Protein AF-A0A7V7L8B4-F1 (afdb_monomer_lite)

Radius of gyration: 26.37 Å; chains: 1; bounding box: 68×38×71 Å

Foldseek 3Di:
DVLVVLLVVQCVPQNCPGPLNVLLVVLVVCLCVPDPLQLVVVLVVVCCVPPNDQFDDKDWDFDQDPNDTDIDIWTWGALVSVVVDPRCSDPCPVVSVPDPRIDTPVVSVVSNVVSVVSSVLSSLLVVVVVLVVVLVVVVVVCVVVVPPDFDKDFAAPDPVCVVPPVRTPDIDTDDDPVNSVVVVVVCVVSVSDDDDDD

pLDDT: mean 86.06, std 9.41, range [38.56, 97.56]

Structure (mmCIF, N/CA/C/O backbone):
data_AF-A0A7V7L8B4-F1
#
_entry.id   AF-A0A7V7L8B4-F1
#
loop_
_atom_site.group_PDB
_atom_site.id
_atom_site.type_symbol
_atom_site.label_atom_id
_atom_site.label_alt_id
_atom_site.label_comp_id
_atom_site.label_asym_id
_atom_site.label_entity_id
_atom_site.label_seq_id
_atom_site.pdbx_PDB_ins_code
_atom_site.Cartn_x
_atom_site.Cartn_y
_atom_site.Cartn_z
_atom_site.occupancy
_atom_site.B_iso_or_equiv
_atom_site.auth_seq_id
_atom_site.auth_comp_id
_atom_site.auth_asym_id
_atom_site.auth_atom_id
_atom_site.pdbx_PDB_model_num
ATOM 1 N N . MET A 1 1 ? 7.465 -3.870 5.392 1.00 75.44 1 MET A N 1
ATOM 2 C CA . MET A 1 1 ? 8.025 -4.715 4.314 1.00 75.44 1 MET A CA 1
ATOM 3 C C . MET A 1 1 ? 7.574 -4.262 2.928 1.00 75.44 1 MET A C 1
ATOM 5 O O . MET A 1 1 ? 8.368 -3.579 2.306 1.00 75.44 1 MET A O 1
ATOM 9 N N . PHE A 1 2 ? 6.357 -4.539 2.428 1.00 88.44 2 PHE A N 1
ATOM 10 C CA . PHE A 1 2 ? 5.973 -4.140 1.051 1.00 88.44 2 PHE A CA 1
ATOM 11 C C . PHE A 1 2 ? 6.138 -2.634 0.775 1.00 88.44 2 PHE A C 1
ATOM 13 O O . PHE A 1 2 ? 6.899 -2.261 -0.109 1.00 88.44 2 PHE A O 1
ATOM 20 N N . ILE A 1 3 ? 5.494 -1.776 1.574 1.00 91.94 3 ILE A N 1
ATOM 21 C CA . ILE A 1 3 ? 5.506 -0.318 1.370 1.00 91.94 3 ILE A CA 1
ATOM 22 C C . ILE A 1 3 ? 6.926 0.257 1.380 1.00 91.94 3 ILE A C 1
ATOM 24 O O . ILE A 1 3 ? 7.296 1.015 0.489 1.00 91.94 3 ILE A O 1
ATOM 28 N N . GLU A 1 4 ? 7.744 -0.147 2.352 1.00 91.62 4 GLU A N 1
ATOM 29 C CA . GLU A 1 4 ? 9.134 0.305 2.487 1.00 91.62 4 GLU A CA 1
ATOM 30 C C . GLU A 1 4 ? 9.995 -0.160 1.305 1.00 91.62 4 GLU A C 1
ATOM 32 O O . GLU A 1 4 ? 10.747 0.630 0.738 1.00 91.62 4 GLU A O 1
ATOM 37 N N . HIS A 1 5 ? 9.876 -1.427 0.890 1.00 93.38 5 HIS A N 1
ATOM 38 C CA . HIS A 1 5 ? 10.631 -1.950 -0.249 1.00 93.38 5 HIS A CA 1
ATOM 39 C C . HIS A 1 5 ? 10.215 -1.294 -1.566 1.00 93.38 5 HIS A C 1
ATOM 41 O O . HIS A 1 5 ? 11.083 -0.957 -2.375 1.00 93.38 5 HIS A O 1
ATOM 47 N N . THR A 1 6 ? 8.916 -1.076 -1.773 1.00 94.25 6 THR A N 1
ATOM 48 C CA . THR A 1 6 ? 8.393 -0.374 -2.947 1.00 94.25 6 THR A CA 1
ATOM 49 C C . THR A 1 6 ? 8.868 1.075 -2.966 1.00 94.25 6 THR A C 1
ATOM 51 O O . THR A 1 6 ? 9.411 1.514 -3.979 1.00 94.25 6 THR A O 1
ATOM 54 N N . GLU A 1 7 ? 8.805 1.785 -1.834 1.00 95.75 7 GLU A N 1
ATOM 55 C CA . GLU A 1 7 ? 9.331 3.148 -1.708 1.00 95.75 7 GLU A CA 1
ATOM 56 C C . GLU A 1 7 ? 10.824 3.208 -2.060 1.00 95.75 7 GLU A C 1
ATOM 58 O O . GLU A 1 7 ? 11.245 4.035 -2.870 1.00 95.75 7 GLU A O 1
ATOM 63 N N . LEU A 1 8 ? 11.633 2.304 -1.494 1.00 95.38 8 LEU A N 1
ATOM 64 C CA . LEU A 1 8 ? 13.066 2.224 -1.778 1.00 95.38 8 LEU A CA 1
ATOM 65 C C . LEU A 1 8 ? 13.338 1.933 -3.256 1.00 95.38 8 LEU A C 1
ATOM 67 O O . LEU A 1 8 ? 14.249 2.526 -3.837 1.00 95.38 8 LEU A O 1
ATOM 71 N N . ARG A 1 9 ? 12.553 1.050 -3.880 1.00 93.69 9 ARG A N 1
ATOM 72 C CA . ARG A 1 9 ? 12.695 0.703 -5.298 1.00 93.69 9 ARG A CA 1
ATOM 73 C C . ARG A 1 9 ? 12.343 1.882 -6.203 1.00 93.69 9 ARG A C 1
ATOM 75 O O . ARG A 1 9 ? 13.128 2.188 -7.099 1.00 93.69 9 ARG A O 1
ATOM 82 N N . ILE A 1 10 ? 11.234 2.574 -5.940 1.00 93.62 10 ILE A N 1
ATOM 83 C CA . ILE A 1 10 ? 10.821 3.788 -6.664 1.00 93.62 10 ILE A CA 1
ATOM 84 C C . ILE A 1 10 ? 11.881 4.881 -6.485 1.00 93.62 10 ILE A C 1
ATOM 86 O O . ILE A 1 10 ? 12.384 5.432 -7.464 1.00 93.62 10 ILE A O 1
ATOM 90 N N . LYS A 1 11 ? 12.320 5.137 -5.248 1.00 95.31 11 LYS A N 1
ATOM 91 C CA . LYS A 1 11 ? 13.363 6.126 -4.946 1.00 95.31 11 LYS A CA 1
ATOM 92 C C . LYS A 1 11 ? 14.679 5.818 -5.655 1.00 95.31 11 LYS A C 1
ATOM 94 O O . LYS A 1 11 ? 15.312 6.737 -6.164 1.00 95.31 11 LYS A O 1
ATOM 99 N N . LYS A 1 12 ? 15.097 4.548 -5.686 1.00 95.12 12 LYS A N 1
ATOM 100 C CA . LYS A 1 12 ? 16.327 4.110 -6.359 1.00 95.12 12 LYS A CA 1
AT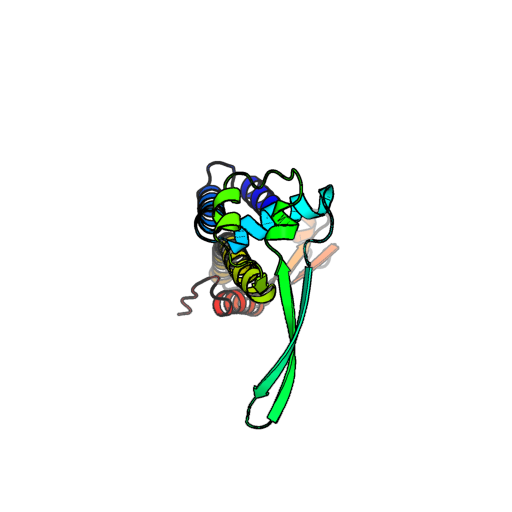OM 101 C C . LYS A 1 12 ? 16.225 4.247 -7.879 1.00 95.12 12 LYS A C 1
ATOM 103 O O . LYS A 1 12 ? 17.209 4.627 -8.501 1.00 95.12 12 LYS A O 1
ATOM 108 N N . LYS A 1 13 ? 15.067 3.926 -8.466 1.00 92.69 13 LYS A N 1
ATOM 109 C CA . LYS A 1 13 ? 14.862 3.940 -9.920 1.00 92.69 13 LYS A CA 1
ATOM 110 C C . LYS A 1 13 ? 14.670 5.353 -10.480 1.00 92.69 13 LYS A C 1
ATOM 112 O O . LYS A 1 13 ? 15.280 5.679 -11.489 1.00 92.69 13 LYS A O 1
ATOM 117 N N . TYR A 1 14 ? 13.853 6.179 -9.827 1.00 92.88 14 TYR A N 1
ATOM 118 C CA . TYR A 1 14 ? 13.435 7.487 -10.353 1.00 92.88 14 TYR A CA 1
ATOM 119 C C . TYR A 1 14 ? 14.061 8.680 -9.617 1.00 92.88 14 TYR A C 1
ATOM 121 O O . TYR A 1 14 ? 14.139 9.779 -10.157 1.00 92.88 14 TYR A O 1
ATOM 129 N N . GLY A 1 15 ? 14.520 8.487 -8.379 1.00 95.62 15 GLY A N 1
ATOM 130 C CA . GLY A 1 15 ? 15.064 9.549 -7.531 1.00 95.62 15 GLY A CA 1
ATOM 131 C C . GLY A 1 15 ? 14.021 10.209 -6.622 1.00 95.62 15 GLY A C 1
ATOM 132 O O . GLY A 1 15 ? 12.822 10.217 -6.895 1.00 95.62 15 GLY A O 1
ATOM 133 N N . LYS A 1 16 ? 14.492 10.811 -5.521 1.00 95.69 16 LYS A N 1
ATOM 134 C CA . LYS A 1 16 ? 13.654 11.387 -4.442 1.00 95.69 16 LYS A CA 1
ATOM 135 C C . LYS A 1 16 ? 12.805 12.605 -4.838 1.00 95.69 16 LYS A C 1
ATOM 137 O O . LYS A 1 16 ? 11.929 13.003 -4.081 1.00 95.69 16 LYS A O 1
ATOM 142 N N . HIS A 1 17 ? 13.107 13.233 -5.971 1.00 95.81 17 HIS A N 1
ATOM 143 C CA . HIS A 1 17 ? 12.392 14.413 -6.473 1.00 95.81 17 HIS A CA 1
ATOM 144 C C . HIS A 1 17 ? 11.533 14.110 -7.705 1.00 95.81 17 HIS A C 1
ATOM 146 O O . HIS A 1 17 ? 10.893 15.021 -8.228 1.00 95.81 17 HIS A O 1
ATOM 152 N N . SER A 1 18 ? 11.522 12.851 -8.153 1.00 95.12 18 SER A N 1
ATOM 153 C CA . SER A 1 18 ? 10.714 12.409 -9.286 1.00 95.12 18 SER A CA 1
ATOM 154 C C . SER A 1 18 ? 9.223 12.526 -9.000 1.00 95.12 18 SER A C 1
ATOM 156 O O . SER A 1 18 ? 8.788 12.495 -7.846 1.00 95.12 18 SER A O 1
ATOM 158 N N . GLN A 1 19 ? 8.444 12.634 -10.072 1.00 93.25 19 GLN A N 1
ATOM 159 C CA . GLN A 1 19 ? 6.991 12.643 -9.989 1.00 93.25 19 GLN A CA 1
ATOM 160 C C . GLN A 1 19 ? 6.468 11.319 -9.408 1.00 93.25 19 GLN A C 1
ATOM 162 O O . GLN A 1 19 ? 5.660 11.340 -8.490 1.00 93.25 19 GLN A O 1
ATOM 167 N N . GLN A 1 20 ? 7.045 10.194 -9.827 1.00 93.81 20 GLN A N 1
ATOM 168 C CA . GLN A 1 20 ? 6.771 8.843 -9.328 1.00 93.81 20 GLN A CA 1
ATOM 169 C C . GLN A 1 20 ? 6.923 8.746 -7.803 1.00 93.81 20 GLN A C 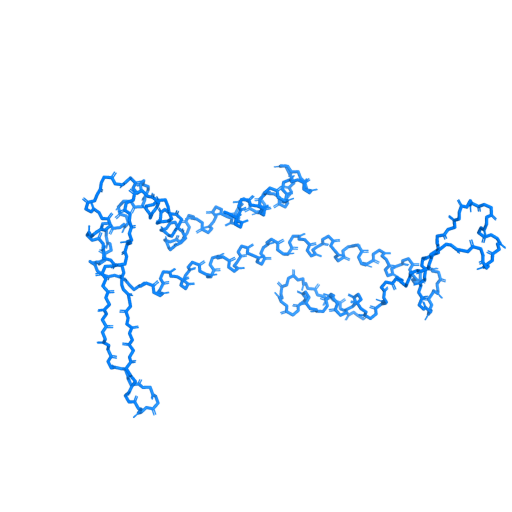1
ATOM 171 O O . GLN A 1 20 ? 6.040 8.264 -7.095 1.00 93.81 20 GLN A O 1
ATOM 176 N N . PHE A 1 21 ? 8.034 9.261 -7.263 1.00 95.50 21 PHE A N 1
ATOM 177 C CA . PHE A 1 21 ? 8.252 9.245 -5.818 1.00 95.50 21 PHE A CA 1
ATOM 178 C C . PHE A 1 21 ? 7.246 10.133 -5.074 1.00 95.50 21 PHE A C 1
ATOM 180 O O . PHE A 1 21 ? 6.767 9.747 -4.010 1.00 95.50 21 PHE A O 1
ATOM 187 N N . LYS A 1 22 ? 6.893 11.302 -5.625 1.00 95.94 22 LYS A N 1
ATOM 188 C CA . LYS A 1 22 ? 5.873 12.187 -5.037 1.00 95.94 22 LYS A CA 1
ATOM 189 C C . LYS A 1 22 ? 4.481 11.552 -5.053 1.00 95.94 22 LYS A C 1
ATOM 191 O O . LYS A 1 22 ? 3.792 11.620 -4.039 1.00 95.94 22 LYS A O 1
ATOM 196 N N . GLU A 1 23 ? 4.093 10.922 -6.160 1.00 94.62 23 GLU A N 1
ATOM 197 C CA . GLU A 1 23 ? 2.830 10.184 -6.302 1.00 94.62 23 GLU A CA 1
ATOM 198 C C . GLU A 1 23 ? 2.758 9.055 -5.275 1.00 94.62 23 GLU A C 1
ATOM 200 O O . GLU A 1 23 ? 1.847 9.030 -4.457 1.00 94.62 23 GLU A O 1
ATOM 205 N N . TRP A 1 24 ? 3.799 8.222 -5.186 1.00 96.00 24 TRP A N 1
ATOM 206 C CA . TRP A 1 24 ? 3.873 7.158 -4.183 1.00 96.00 24 TRP A CA 1
ATOM 207 C C . TRP A 1 24 ? 3.723 7.667 -2.739 1.00 96.00 24 TRP A C 1
ATOM 209 O O . TRP A 1 24 ? 3.016 7.070 -1.923 1.00 96.00 24 TRP A O 1
ATOM 219 N N . LYS A 1 25 ? 4.383 8.781 -2.390 1.00 96.75 25 LYS A N 1
ATOM 220 C CA . LYS A 1 25 ? 4.219 9.398 -1.063 1.00 96.75 25 LYS A CA 1
ATOM 221 C C . LYS A 1 25 ? 2.800 9.909 -0.846 1.00 96.75 25 LYS A C 1
ATOM 223 O O . LYS A 1 25 ? 2.275 9.728 0.244 1.00 96.75 25 LYS A O 1
ATOM 228 N N . THR A 1 26 ? 2.201 10.514 -1.864 1.00 96.62 26 THR A N 1
ATOM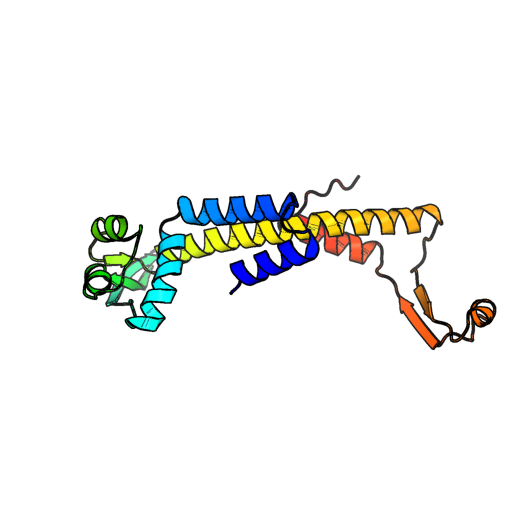 229 C CA . THR A 1 26 ? 0.831 11.029 -1.798 1.00 96.62 26 THR A CA 1
ATOM 230 C C . THR A 1 26 ? -0.157 9.894 -1.561 1.00 96.62 26 THR A C 1
ATOM 232 O O . THR A 1 26 ? -0.941 9.974 -0.621 1.00 96.62 26 THR A O 1
ATOM 235 N N . ASP A 1 27 ? -0.052 8.806 -2.322 1.00 95.88 27 ASP A N 1
ATOM 236 C CA . ASP A 1 27 ? -0.938 7.648 -2.198 1.00 95.88 27 ASP A CA 1
ATOM 237 C C . ASP A 1 27 ? -0.784 6.977 -0.830 1.00 95.88 27 ASP A C 1
ATOM 239 O O . ASP A 1 27 ? -1.761 6.772 -0.117 1.00 95.88 27 ASP A O 1
ATOM 243 N N . THR A 1 28 ? 0.454 6.707 -0.399 1.00 96.44 28 THR A N 1
ATOM 244 C CA . THR A 1 28 ? 0.703 6.083 0.915 1.00 96.44 28 THR A CA 1
ATOM 245 C C . THR A 1 28 ? 0.253 6.953 2.087 1.00 96.44 28 THR A C 1
ATOM 247 O O . THR A 1 28 ? -0.230 6.422 3.087 1.00 96.44 28 THR A O 1
ATOM 250 N N . THR A 1 29 ? 0.390 8.278 1.983 1.00 96.12 29 THR A N 1
ATOM 251 C CA . THR A 1 29 ? -0.137 9.215 2.981 1.00 96.12 29 THR A CA 1
ATOM 252 C C . THR A 1 29 ? -1.661 9.253 2.954 1.00 96.12 29 THR A C 1
ATOM 254 O O . THR A 1 29 ? -2.267 9.185 4.016 1.00 96.12 29 THR A O 1
ATOM 257 N N . SER A 1 30 ? -2.280 9.289 1.772 1.00 96.56 30 SER A N 1
ATOM 258 C CA . SER A 1 30 ? -3.737 9.274 1.618 1.00 96.56 30 SER A CA 1
ATOM 259 C C . SER A 1 30 ? -4.357 8.024 2.243 1.00 96.56 30 SER A C 1
ATOM 261 O O . SER A 1 30 ? -5.281 8.137 3.047 1.00 96.56 30 SER A O 1
ATOM 263 N N . GLU A 1 31 ? -3.809 6.840 1.953 1.00 96.00 31 GLU A N 1
ATOM 264 C CA . GLU A 1 31 ? -4.291 5.586 2.539 1.00 96.00 31 GLU A CA 1
ATOM 265 C C . GLU A 1 31 ? -4.148 5.581 4.068 1.00 96.00 31 GLU A C 1
ATOM 267 O O . GLU A 1 31 ? -5.047 5.154 4.793 1.00 96.00 31 GLU A O 1
ATOM 272 N N . TYR A 1 32 ? -3.034 6.116 4.578 1.00 94.56 32 TYR A N 1
ATOM 273 C CA . TYR A 1 32 ? -2.819 6.225 6.016 1.00 94.56 32 TYR A CA 1
ATOM 274 C C . TYR A 1 32 ? -3.766 7.230 6.676 1.00 94.56 32 TYR A C 1
ATOM 276 O O . TYR A 1 32 ? -4.294 6.941 7.743 1.00 94.56 32 TYR A O 1
ATOM 284 N N . ASP A 1 33 ? -3.996 8.404 6.100 1.00 94.50 33 ASP A N 1
ATOM 285 C CA . ASP A 1 33 ? -4.788 9.455 6.746 1.00 94.50 33 ASP A CA 1
ATOM 286 C C . ASP A 1 33 ? -6.299 9.196 6.645 1.00 94.50 33 ASP A C 1
ATOM 288 O O . ASP A 1 33 ? -7.040 9.525 7.575 1.00 94.50 33 ASP A O 1
ATOM 292 N N . ASN A 1 34 ? -6.760 8.521 5.591 1.00 95.75 34 ASN A N 1
ATOM 293 C CA . ASN A 1 34 ? -8.191 8.343 5.338 1.00 95.75 34 ASN A CA 1
ATOM 294 C C . ASN A 1 34 ? -8.778 7.036 5.889 1.00 95.75 34 ASN A C 1
ATOM 296 O O . ASN A 1 34 ? -9.973 7.003 6.175 1.00 95.75 34 ASN A O 1
ATOM 300 N N . TYR A 1 35 ? -7.977 5.984 6.095 1.00 96.19 35 TYR A N 1
ATOM 301 C CA . TYR A 1 35 ? -8.511 4.674 6.488 1.00 96.19 35 TYR A CA 1
ATOM 302 C C . TYR A 1 35 ? -8.045 4.224 7.869 1.00 96.19 35 TYR A C 1
ATOM 304 O O . TYR A 1 35 ? -6.856 3.997 8.121 1.00 96.19 35 TYR A O 1
ATOM 312 N N . PHE A 1 36 ? -9.020 4.032 8.762 1.00 96.12 36 PHE A N 1
ATOM 313 C CA . PHE A 1 36 ? -8.777 3.522 10.107 1.00 96.12 36 PHE A CA 1
ATOM 314 C C . PHE A 1 36 ? -8.081 2.160 10.061 1.00 96.12 36 PHE A C 1
ATOM 316 O O . PHE A 1 36 ? -7.051 1.996 10.714 1.00 96.12 36 PHE A O 1
ATOM 323 N N . ALA A 1 37 ? -8.576 1.207 9.260 1.00 96.62 37 ALA A N 1
ATOM 324 C CA . ALA A 1 37 ? -8.000 -0.135 9.199 1.00 96.62 37 ALA A CA 1
ATOM 325 C C . AL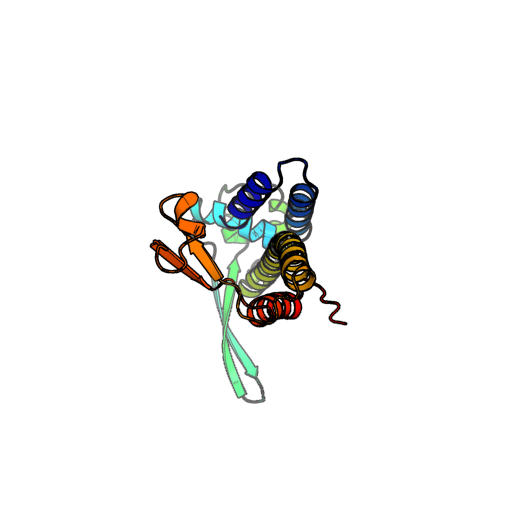A A 1 37 ? -6.519 -0.136 8.790 1.00 96.62 37 ALA A C 1
ATOM 327 O O . ALA A 1 37 ? -5.731 -0.909 9.341 1.00 96.62 37 ALA A O 1
ATOM 328 N N . TYR A 1 38 ? -6.121 0.769 7.885 1.00 95.50 38 TYR A N 1
ATOM 329 C CA . TYR A 1 38 ? -4.724 0.943 7.487 1.00 95.50 38 TYR A CA 1
ATOM 330 C C . TYR A 1 38 ? -3.845 1.340 8.668 1.00 95.50 38 TYR A C 1
ATOM 332 O O . TYR A 1 38 ? -2.874 0.649 8.994 1.00 95.50 38 TYR A O 1
ATOM 340 N N . ARG A 1 39 ? -4.204 2.430 9.356 1.00 94.81 39 ARG A N 1
ATOM 341 C CA . ARG A 1 39 ? -3.471 2.889 10.543 1.00 94.81 39 ARG A CA 1
ATOM 342 C C . ARG A 1 39 ? -3.480 1.836 11.641 1.00 94.81 39 ARG A C 1
ATOM 344 O O . ARG A 1 39 ? -2.444 1.595 12.266 1.00 94.81 39 ARG A O 1
ATOM 351 N N . PHE A 1 40 ? -4.642 1.235 11.881 1.00 95.25 40 PHE A N 1
ATOM 352 C CA . PHE A 1 40 ? -4.850 0.273 12.946 1.00 95.25 40 PHE A CA 1
ATOM 353 C C . PHE A 1 40 ? -3.979 -0.957 12.747 1.00 95.25 40 PHE A C 1
ATOM 355 O O . PHE A 1 40 ? -3.170 -1.228 13.624 1.00 95.25 40 PHE A O 1
ATOM 362 N N . LEU A 1 41 ? -4.028 -1.639 11.596 1.00 93.62 41 LEU A N 1
ATOM 363 C CA . LEU A 1 41 ? -3.174 -2.811 11.365 1.00 93.62 41 LEU A CA 1
ATOM 364 C C . LEU A 1 41 ? -1.682 -2.457 11.300 1.00 93.62 41 LEU A C 1
ATOM 366 O O . LEU A 1 41 ? -0.845 -3.251 11.739 1.00 93.62 41 LEU A O 1
ATOM 370 N N . TYR A 1 42 ? -1.333 -1.250 10.840 1.00 91.25 42 TYR A N 1
ATOM 371 C CA . TYR A 1 42 ? 0.045 -0.762 10.901 1.00 91.25 42 TYR A CA 1
ATOM 372 C C . TYR A 1 42 ? 0.560 -0.671 12.347 1.00 91.25 42 TYR A C 1
ATOM 374 O O . TYR A 1 42 ? 1.667 -1.127 12.639 1.00 91.25 42 TYR A O 1
ATOM 382 N N . GLN A 1 43 ? -0.234 -0.115 13.268 1.00 91.88 43 GLN A N 1
ATOM 383 C CA . GLN A 1 43 ? 0.132 -0.051 14.687 1.00 91.88 43 GLN A CA 1
ATOM 384 C C . GLN A 1 43 ? -0.036 -1.390 15.401 1.00 91.88 43 GLN A C 1
ATOM 386 O O . GLN A 1 43 ? 0.772 -1.711 16.268 1.00 91.88 43 GLN A O 1
ATOM 391 N N . LEU A 1 44 ? -1.022 -2.196 15.006 1.00 92.19 44 LEU A N 1
ATOM 392 C CA . LEU A 1 44 ? -1.278 -3.523 15.555 1.00 92.19 44 LEU A CA 1
ATOM 393 C C . LEU A 1 44 ? -0.076 -4.439 15.353 1.00 92.19 44 LEU A C 1
ATOM 395 O O . LEU A 1 44 ? 0.270 -5.199 16.247 1.00 92.19 44 LEU A O 1
ATOM 399 N N . ARG A 1 45 ? 0.618 -4.325 14.214 1.00 89.44 45 ARG A N 1
ATOM 400 C CA . ARG A 1 45 ? 1.904 -4.997 14.009 1.00 89.44 45 ARG A CA 1
ATOM 401 C C . ARG A 1 45 ? 2.891 -4.649 15.129 1.00 89.44 45 ARG A C 1
ATOM 403 O O . ARG A 1 45 ? 3.447 -5.559 15.732 1.00 89.44 45 ARG A O 1
ATOM 410 N N . ASN A 1 46 ? 3.076 -3.365 15.438 1.00 87.50 46 ASN A N 1
ATOM 411 C CA . ASN A 1 46 ? 3.981 -2.934 16.511 1.00 87.50 46 ASN A CA 1
ATOM 412 C C . ASN A 1 46 ? 3.492 -3.430 17.883 1.00 87.50 46 ASN A C 1
ATOM 414 O O . ASN A 1 46 ? 4.292 -3.911 18.678 1.00 87.50 46 ASN A O 1
ATOM 418 N N . TYR A 1 47 ? 2.183 -3.367 18.139 1.00 90.38 47 TYR A N 1
ATOM 419 C CA . TYR A 1 47 ? 1.566 -3.907 19.353 1.00 90.38 47 TYR A CA 1
ATOM 420 C C . TYR A 1 47 ? 1.869 -5.401 19.507 1.00 90.38 47 TYR A C 1
ATOM 422 O O . TYR A 1 47 ? 2.399 -5.820 20.528 1.00 90.38 47 TYR A O 1
ATOM 430 N N . THR A 1 48 ? 1.629 -6.211 18.471 1.00 88.12 48 THR A N 1
ATOM 431 C CA . THR A 1 48 ? 1.821 -7.670 18.536 1.00 88.12 48 THR A CA 1
ATOM 432 C C . THR A 1 48 ? 3.259 -8.080 18.836 1.00 88.12 48 THR A C 1
ATOM 434 O O . THR A 1 48 ? 3.483 -9.113 19.459 1.00 88.12 48 THR A O 1
ATOM 437 N N . GLN A 1 49 ? 4.236 -7.257 18.444 1.00 82.75 49 GLN A N 1
ATOM 438 C CA . GLN A 1 49 ? 5.653 -7.496 18.718 1.00 82.75 49 GLN A CA 1
ATOM 439 C C . GLN A 1 49 ? 6.046 -7.235 20.179 1.00 82.75 49 GLN A C 1
ATOM 441 O O . GLN A 1 49 ? 7.069 -7.752 20.624 1.00 82.75 49 GLN A O 1
ATOM 446 N N . HIS A 1 50 ? 5.269 -6.437 20.913 1.00 78.88 50 HIS A N 1
ATOM 447 C CA . HIS A 1 50 ? 5.619 -5.977 22.261 1.00 78.88 50 HIS A CA 1
ATOM 448 C C . HIS A 1 50 ? 4.622 -6.403 23.345 1.00 78.88 50 HIS A C 1
ATOM 450 O O . HIS A 1 50 ? 4.994 -6.463 24.513 1.00 78.88 50 HIS A O 1
ATOM 456 N N . SER A 1 51 ? 3.381 -6.705 22.965 1.00 80.62 51 SER A N 1
ATOM 457 C CA . SER A 1 51 ? 2.243 -6.810 23.885 1.00 80.62 51 SER A CA 1
ATOM 458 C C . SER A 1 51 ? 1.408 -8.086 23.712 1.00 80.62 51 SER A C 1
ATOM 460 O O . SER A 1 51 ? 0.564 -8.361 24.557 1.00 80.62 51 SER A O 1
ATOM 462 N N . GLY A 1 52 ? 1.650 -8.895 22.670 1.00 73.94 52 GLY A N 1
ATOM 463 C CA . GLY A 1 52 ? 0.974 -10.185 22.456 1.00 73.94 52 GLY A CA 1
ATOM 464 C C . GLY A 1 52 ? -0.172 -10.163 21.434 1.00 73.94 52 GLY A C 1
ATOM 465 O O . GLY A 1 52 ? -0.292 -9.243 20.625 1.00 73.94 52 GLY A O 1
ATOM 466 N N . LEU A 1 53 ? -0.988 -11.225 21.408 1.00 71.88 53 LEU A N 1
ATOM 467 C CA . LEU A 1 53 ? -2.034 -11.406 20.394 1.00 71.88 53 LEU A CA 1
ATOM 468 C C . LEU A 1 53 ? -3.307 -10.591 20.717 1.00 71.88 53 LEU A C 1
ATOM 470 O O . LEU A 1 53 ? -3.889 -10.781 21.778 1.00 71.88 53 LEU A O 1
ATOM 474 N N . PRO A 1 54 ? -3.800 -9.763 19.780 1.00 70.25 54 PRO A N 1
ATOM 475 C CA . PRO A 1 54 ? -4.961 -8.886 19.971 1.00 70.25 54 PRO A CA 1
ATOM 476 C C . PRO A 1 54 ? -6.322 -9.565 19.733 1.00 70.25 54 PRO A C 1
ATOM 478 O O . PRO A 1 54 ? -7.367 -8.922 19.850 1.00 70.25 54 PRO A O 1
ATOM 481 N N . ILE A 1 55 ? -6.336 -10.837 19.317 1.00 65.12 55 ILE A N 1
ATOM 482 C CA . ILE A 1 55 ? -7.576 -11.564 19.020 1.00 65.12 55 ILE A CA 1
ATOM 483 C C . ILE A 1 55 ? -8.159 -12.062 20.339 1.00 65.12 55 ILE A C 1
ATOM 485 O O . ILE A 1 55 ? -7.661 -13.024 20.916 1.00 65.12 55 ILE A O 1
ATOM 489 N N . GLY A 1 56 ? -9.217 -11.398 20.800 1.00 70.06 56 GLY A N 1
ATOM 490 C CA . GLY A 1 56 ? -9.798 -11.664 22.115 1.00 70.06 56 GLY A CA 1
ATOM 491 C C . GLY A 1 56 ? -11.099 -12.467 22.098 1.00 70.06 56 GLY A C 1
ATOM 492 O O . GLY A 1 56 ? -11.544 -12.901 23.156 1.00 70.06 56 GLY A O 1
ATOM 493 N N . SER A 1 57 ? -11.757 -12.663 20.944 1.00 80.19 57 SER A N 1
ATOM 494 C CA . SER A 1 57 ? -13.063 -13.340 20.932 1.00 80.19 57 SER A CA 1
ATOM 495 C C . SER A 1 57 ? -13.418 -14.026 19.610 1.00 80.19 57 SER A C 1
ATOM 497 O O . SER A 1 57 ? -13.212 -13.479 18.526 1.00 80.19 57 SER A O 1
ATOM 499 N N . ILE A 1 58 ? -14.012 -15.218 19.720 1.00 84.62 58 ILE A N 1
ATOM 500 C CA . ILE A 1 58 ? -14.612 -15.980 18.620 1.00 84.62 58 ILE A CA 1
ATOM 501 C C . ILE A 1 58 ? -16.070 -16.251 18.992 1.00 84.62 58 ILE A C 1
ATOM 503 O O . ILE A 1 58 ? -16.353 -16.752 20.078 1.00 84.62 58 ILE A O 1
ATOM 507 N N . SER A 1 59 ? -16.999 -15.947 18.087 1.00 84.62 59 SER A N 1
ATOM 508 C CA . SER A 1 59 ? -18.421 -16.260 18.244 1.00 84.62 59 SER A CA 1
ATOM 509 C C . SER A 1 59 ? -18.893 -17.172 17.119 1.00 84.62 59 SER A C 1
ATOM 511 O O . SER A 1 59 ? -18.459 -17.030 15.973 1.00 84.62 59 SER A O 1
ATOM 513 N N . ARG A 1 60 ? -19.812 -18.083 17.432 1.00 84.88 60 ARG A N 1
ATOM 514 C CA . ARG A 1 60 ? -20.497 -18.913 16.441 1.00 84.88 60 ARG A CA 1
ATOM 515 C C . ARG A 1 60 ? -21.871 -18.314 16.169 1.00 84.88 60 ARG A C 1
ATOM 517 O O . ARG A 1 60 ? -22.622 -18.081 17.111 1.00 84.88 60 ARG A O 1
ATOM 524 N N . GLN A 1 61 ? -22.199 -18.096 14.902 1.00 83.56 61 GLN A N 1
ATOM 525 C CA . GLN A 1 61 ? -23.530 -17.674 14.475 1.00 83.56 61 GLN A CA 1
ATOM 526 C C . GLN A 1 61 ? -24.082 -18.638 13.429 1.00 83.56 61 GLN A C 1
ATOM 528 O O . GLN A 1 61 ? -23.332 -19.205 12.636 1.00 83.56 61 GLN A O 1
ATOM 533 N N . LEU A 1 62 ? -25.399 -18.819 13.453 1.00 84.12 62 LEU A N 1
ATOM 534 C CA . LEU A 1 62 ? -26.145 -19.399 12.345 1.00 84.12 62 LEU A CA 1
ATOM 535 C C . LEU A 1 62 ? -26.568 -18.247 11.438 1.00 84.12 62 LEU A C 1
ATOM 537 O O . LEU A 1 62 ? -27.148 -17.270 11.914 1.00 84.12 62 LEU A O 1
ATOM 541 N N . VAL A 1 63 ? -26.238 -18.340 10.158 1.00 85.81 63 VAL A N 1
ATOM 542 C CA . VAL A 1 63 ? -26.694 -17.407 9.127 1.00 85.81 63 VAL A CA 1
ATOM 543 C C . VAL A 1 63 ? -27.481 -18.180 8.083 1.00 85.81 63 VAL A C 1
ATOM 545 O O . VAL A 1 63 ? -27.159 -19.320 7.769 1.00 85.81 63 VAL A O 1
ATOM 548 N N . GLN A 1 64 ? -28.539 -17.564 7.574 1.00 82.56 64 GLN A N 1
ATOM 549 C CA . GLN A 1 64 ? -29.324 -18.120 6.480 1.00 82.56 64 GLN A CA 1
ATOM 550 C C . GLN A 1 64 ? -28.637 -17.779 5.160 1.00 82.56 64 GLN A C 1
ATOM 552 O O . GLN A 1 64 ? -28.445 -16.600 4.856 1.00 82.56 64 GLN A O 1
ATOM 557 N N . ASN A 1 65 ? -28.270 -18.798 4.390 1.00 80.00 65 ASN A N 1
ATOM 558 C CA . ASN A 1 65 ? -27.649 -18.659 3.080 1.00 80.00 65 ASN A CA 1
ATOM 559 C C . ASN A 1 65 ? -28.429 -19.516 2.079 1.00 80.00 65 ASN A C 1
ATOM 561 O O . ASN A 1 65 ? -28.495 -20.732 2.216 1.00 80.00 65 ASN A O 1
ATOM 565 N N . ASN A 1 66 ? -29.088 -18.878 1.108 1.00 81.69 66 ASN A N 1
ATOM 566 C CA . ASN A 1 66 ? -29.941 -19.544 0.112 1.00 81.69 66 ASN A CA 1
ATOM 567 C C . ASN A 1 66 ? -31.006 -20.504 0.691 1.00 81.69 66 ASN A C 1
ATOM 569 O O . ASN A 1 66 ? -31.380 -21.480 0.048 1.00 81.69 66 ASN A O 1
ATOM 573 N N . GLY A 1 67 ? -31.525 -20.210 1.888 1.00 82.62 67 GLY A N 1
ATOM 574 C CA . GLY A 1 67 ? -32.534 -21.033 2.567 1.00 82.62 67 GLY A CA 1
ATOM 575 C C . GLY A 1 67 ? -31.969 -22.195 3.392 1.00 82.62 67 GLY A C 1
ATOM 576 O O . GLY A 1 67 ? -32.749 -22.937 3.987 1.00 82.62 67 GLY A O 1
ATOM 577 N N . GLU A 1 68 ? -30.644 -22.340 3.460 1.00 83.00 68 GLU A N 1
ATOM 578 C CA . GLU A 1 68 ? -29.956 -23.283 4.339 1.00 83.00 68 GLU A CA 1
ATOM 579 C C . GLU A 1 68 ? -29.312 -22.555 5.530 1.00 83.00 68 GLU A C 1
ATOM 581 O O . GLU A 1 68 ? -28.776 -21.450 5.405 1.00 83.00 68 GLU A O 1
ATOM 586 N N . GLU A 1 69 ? -29.349 -23.182 6.711 1.00 85.88 69 GLU A N 1
ATOM 587 C CA . GLU A 1 69 ? -28.632 -22.683 7.886 1.00 85.88 69 GLU A CA 1
ATOM 588 C C . GLU A 1 69 ? -27.145 -23.029 7.800 1.00 85.88 69 GLU A C 1
ATOM 590 O O . GLU A 1 69 ? -26.734 -24.180 7.960 1.00 85.88 69 GLU A O 1
ATOM 595 N N . GLU A 1 70 ? -26.316 -22.006 7.631 1.00 89.00 70 GLU A N 1
ATOM 596 C CA . GLU A 1 70 ? -24.868 -22.125 7.624 1.00 89.00 70 GLU A CA 1
ATOM 597 C C . GLU A 1 70 ? -24.284 -21.696 8.979 1.00 89.00 70 GLU A C 1
ATOM 599 O O . GLU A 1 70 ? -24.599 -20.638 9.533 1.00 89.00 70 GLU A O 1
ATOM 604 N N . LYS A 1 71 ? -23.396 -22.526 9.540 1.00 84.81 71 LYS A N 1
ATOM 605 C CA . LYS A 1 71 ? -22.641 -22.194 10.758 1.00 84.81 71 LYS A CA 1
ATOM 606 C C . LYS A 1 71 ? -21.410 -21.382 10.386 1.00 84.81 71 LYS A C 1
ATOM 608 O O . LYS A 1 71 ? -20.434 -21.940 9.896 1.00 84.81 71 LYS A O 1
ATOM 613 N N . VAL A 1 72 ? -21.411 -20.099 10.728 1.00 88.56 72 VAL A N 1
ATOM 614 C CA . VAL A 1 72 ? -20.278 -19.201 10.490 1.00 88.56 72 VAL A CA 1
ATOM 615 C C . VAL A 1 72 ? -19.573 -18.866 11.801 1.00 88.56 72 VAL A C 1
ATOM 617 O O . VAL A 1 72 ? -20.192 -18.606 12.838 1.00 88.56 72 VAL A O 1
ATOM 620 N N . LEU A 1 73 ? -18.243 -18.881 11.754 1.00 88.31 73 LEU A N 1
ATOM 621 C CA . LEU A 1 73 ? -17.386 -18.398 12.830 1.00 88.31 73 LEU A CA 1
ATOM 622 C C . LEU A 1 73 ? -17.032 -16.937 12.565 1.00 88.31 73 LEU A C 1
ATOM 624 O O . LEU A 1 73 ? -16.512 -16.598 11.505 1.00 88.31 73 LEU A O 1
ATOM 628 N N . LYS A 1 74 ? -17.299 -16.075 13.544 1.00 90.06 74 LYS A N 1
ATOM 629 C CA . LYS A 1 74 ? -16.895 -14.668 13.524 1.00 90.06 74 LYS A CA 1
ATOM 630 C C . LYS A 1 74 ? -15.807 -14.433 14.556 1.00 90.06 74 LYS A C 1
ATOM 632 O O . LYS A 1 74 ? -15.959 -14.817 15.714 1.00 90.06 74 LYS A O 1
ATOM 637 N N . THR A 1 75 ? -14.747 -13.763 14.130 1.00 91.56 75 THR A N 1
ATOM 638 C CA . THR A 1 75 ? -13.614 -13.378 14.975 1.00 91.56 75 THR A CA 1
ATOM 639 C C . THR A 1 75 ? -13.661 -11.878 15.226 1.00 91.56 75 THR A C 1
ATOM 641 O O . THR A 1 75 ? -13.956 -11.105 14.311 1.00 91.56 75 THR A O 1
ATOM 644 N N . PHE A 1 76 ? -13.358 -11.467 16.454 1.00 92.75 76 PHE A N 1
ATOM 645 C CA . PHE A 1 76 ? -13.412 -10.073 16.876 1.00 92.75 76 PHE A CA 1
ATOM 646 C C . PHE A 1 76 ? -12.104 -9.636 17.520 1.00 92.75 76 PHE A C 1
ATOM 648 O O . PHE A 1 76 ? -11.453 -10.393 18.248 1.00 92.75 76 PHE A O 1
ATOM 655 N N . PHE A 1 77 ? -11.780 -8.370 17.300 1.00 92.88 77 PHE A N 1
ATOM 656 C CA . PHE A 1 77 ? -10.912 -7.625 18.193 1.00 92.88 77 PHE A CA 1
ATOM 657 C C . PHE A 1 77 ? -11.710 -7.200 19.427 1.00 92.88 77 PHE A C 1
ATOM 659 O O . PHE A 1 77 ? -12.894 -6.875 19.319 1.00 92.88 77 PHE A O 1
ATOM 666 N N . VAL A 1 78 ? -11.056 -7.209 20.590 1.00 91.75 78 VAL A N 1
ATOM 667 C CA . VAL A 1 78 ? -11.635 -6.739 21.854 1.00 91.75 78 VAL A CA 1
ATOM 668 C C . VAL A 1 78 ? -10.928 -5.446 22.231 1.00 91.75 78 VAL A C 1
ATOM 670 O O . VAL A 1 78 ? -9.744 -5.467 22.560 1.00 91.75 78 VAL A O 1
ATOM 673 N N . ARG A 1 79 ? -11.643 -4.322 22.144 1.00 92.69 79 ARG A N 1
ATOM 674 C CA . ARG A 1 79 ? -11.118 -2.971 22.382 1.00 92.69 79 ARG A CA 1
ATOM 675 C C . ARG A 1 79 ? -10.435 -2.869 23.739 1.00 92.69 79 ARG A C 1
ATOM 677 O O . ARG A 1 79 ? -9.319 -2.376 23.810 1.00 92.69 79 ARG A O 1
ATOM 684 N N . ASP A 1 80 ? -11.083 -3.354 24.789 1.00 90.38 80 ASP A N 1
ATOM 685 C CA . ASP A 1 80 ? -10.578 -3.167 26.149 1.00 90.38 80 ASP A CA 1
ATOM 686 C C . ASP A 1 80 ? -9.247 -3.910 26.339 1.00 90.38 80 ASP A C 1
ATOM 688 O O . ASP A 1 80 ? -8.283 -3.303 26.790 1.00 90.38 80 ASP A O 1
ATOM 692 N N . GLY A 1 81 ? -9.105 -5.125 25.798 1.00 88.56 81 GLY A N 1
ATOM 693 C CA . GLY A 1 81 ? -7.819 -5.840 25.772 1.00 88.56 81 GLY A CA 1
ATOM 694 C C . GLY A 1 81 ? -6.716 -5.141 24.955 1.00 88.56 81 GLY A C 1
ATOM 695 O O . GLY A 1 81 ? -5.527 -5.298 25.235 1.00 88.56 81 GLY A O 1
ATOM 696 N N . LEU A 1 82 ? -7.077 -4.325 23.957 1.00 90.25 82 LEU A N 1
ATOM 697 C CA . LEU A 1 82 ? -6.120 -3.480 23.226 1.00 90.25 82 LEU A CA 1
ATOM 698 C C . LEU A 1 82 ? -5.676 -2.253 24.040 1.00 90.25 82 LEU A C 1
ATOM 700 O O . LEU A 1 82 ? -4.585 -1.734 23.795 1.00 90.25 82 LEU A O 1
ATOM 704 N N . LEU A 1 83 ? -6.516 -1.785 24.968 1.00 90.19 83 LEU A N 1
ATOM 705 C CA . LEU A 1 83 ? -6.300 -0.597 25.802 1.00 90.19 83 LEU A CA 1
ATOM 706 C C . LEU A 1 83 ? -5.783 -0.927 27.214 1.00 90.19 83 LEU A C 1
ATOM 708 O O . LEU A 1 83 ? -5.351 -0.025 27.923 1.00 90.19 83 LEU A O 1
ATOM 712 N N . GLU A 1 84 ? -5.806 -2.198 27.616 1.00 85.94 84 GLU A N 1
ATOM 713 C CA . GLU A 1 84 ? -5.398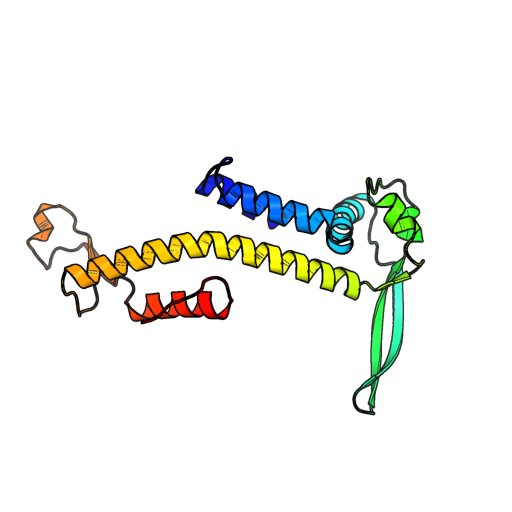 -2.676 28.945 1.00 85.94 84 GLU A CA 1
ATOM 714 C C . GLU A 1 84 ? -3.899 -2.520 29.244 1.00 85.94 84 GLU A C 1
ATOM 716 O O . GLU A 1 84 ? -3.500 -2.561 30.407 1.00 85.94 84 GLU A O 1
ATOM 721 N N . ASN A 1 85 ? -3.054 -2.356 28.224 1.00 80.50 85 ASN A N 1
ATOM 722 C CA . ASN A 1 85 ? -1.609 -2.226 28.401 1.00 80.50 85 ASN A CA 1
ATOM 723 C C . ASN A 1 85 ? -1.093 -0.823 28.056 1.00 80.50 85 ASN A C 1
ATOM 725 O O . ASN A 1 85 ? -1.746 -0.040 27.374 1.00 80.50 85 ASN A O 1
ATOM 729 N N . ASP A 1 86 ? 0.139 -0.531 28.477 1.00 84.88 86 ASP A N 1
ATOM 730 C CA . ASP A 1 86 ? 0.793 0.769 28.273 1.00 84.88 86 ASP A CA 1
ATOM 731 C C . ASP A 1 86 ? 1.228 1.036 26.811 1.00 84.88 86 ASP A C 1
ATOM 733 O O . ASP A 1 86 ? 2.061 1.917 26.544 1.00 84.88 86 ASP A O 1
ATOM 737 N N . PHE A 1 87 ? 0.720 0.274 25.832 1.00 90.25 87 PHE A N 1
ATOM 738 C CA . PHE A 1 87 ? 1.058 0.486 24.431 1.00 90.25 87 PHE A CA 1
ATOM 739 C C . PHE A 1 87 ? 0.531 1.836 23.942 1.00 90.25 87 PHE A C 1
ATOM 741 O O . PHE A 1 87 ? -0.648 2.174 24.025 1.00 90.25 87 PHE A O 1
ATOM 748 N N . LYS A 1 88 ? 1.428 2.626 23.352 1.00 90.69 88 LYS A N 1
ATOM 749 C CA . LYS A 1 88 ? 1.103 3.970 22.874 1.00 90.69 88 LYS A CA 1
ATOM 750 C C . LYS A 1 88 ? 0.537 3.912 21.458 1.00 90.69 88 LYS A C 1
ATOM 752 O O . LYS A 1 88 ? 1.290 4.007 20.488 1.00 90.69 88 LYS A O 1
ATOM 757 N N . TRP A 1 89 ? -0.790 3.893 21.334 1.00 91.00 89 TRP A N 1
ATOM 758 C CA . TRP A 1 89 ? -1.510 3.939 20.049 1.00 91.00 89 TRP A CA 1
ATOM 759 C C . TRP A 1 89 ? -1.372 5.270 19.279 1.00 91.00 89 TRP A C 1
ATOM 761 O O . TRP A 1 89 ? -1.814 5.398 18.134 1.00 91.00 89 TRP A O 1
ATOM 771 N N . LYS A 1 90 ? -0.694 6.271 19.859 1.00 89.50 90 LYS A N 1
ATOM 772 C CA . LYS A 1 90 ? -0.445 7.595 19.260 1.00 89.50 90 LYS A CA 1
ATOM 773 C C . LYS A 1 90 ? -1.765 8.255 18.834 1.00 89.50 90 LYS A C 1
ATOM 775 O O . LYS A 1 90 ? -2.649 8.448 19.659 1.00 89.50 90 LYS A O 1
ATOM 780 N N . LYS A 1 91 ? -1.899 8.608 17.550 1.00 86.56 91 LYS A N 1
ATOM 781 C CA . LYS A 1 91 ? -3.089 9.267 16.995 1.00 86.56 91 LYS A CA 1
ATOM 782 C C . LYS A 1 91 ? -4.344 8.381 17.050 1.00 86.56 91 LYS A C 1
ATOM 784 O O . LYS A 1 91 ? -5.433 8.933 17.087 1.00 86.56 91 LYS A O 1
ATOM 789 N N . LEU A 1 92 ? -4.191 7.053 17.116 1.00 93.75 92 LEU A N 1
ATOM 790 C CA . LEU A 1 92 ? -5.315 6.109 17.128 1.00 93.75 92 LEU A CA 1
ATOM 791 C C . LEU A 1 92 ? -5.989 5.942 18.486 1.00 93.75 92 LEU A C 1
ATOM 793 O O . LEU A 1 92 ? -7.067 5.364 18.533 1.00 93.75 92 LEU A O 1
ATOM 797 N N . GLN A 1 93 ? -5.385 6.427 19.574 1.00 93.38 93 GLN A N 1
ATOM 798 C CA . GLN A 1 93 ? -5.906 6.213 20.928 1.00 93.38 93 GLN A CA 1
ATOM 799 C C . GLN A 1 93 ? -7.382 6.631 21.040 1.00 93.38 93 GLN A C 1
ATOM 801 O O . GLN A 1 93 ? -8.230 5.830 21.414 1.00 93.38 93 GLN A O 1
ATOM 806 N N . LYS A 1 94 ? -7.693 7.860 20.611 1.00 92.81 94 LYS A N 1
ATOM 807 C CA . LYS A 1 94 ? -9.055 8.409 20.663 1.00 92.81 94 LYS A CA 1
ATOM 808 C C . LYS A 1 94 ? -10.031 7.673 19.746 1.00 92.81 94 LYS A C 1
ATOM 810 O O . LYS A 1 94 ? -11.196 7.539 20.091 1.00 92.81 94 LYS A O 1
ATOM 815 N N . GLU A 1 95 ? -9.569 7.223 18.579 1.00 94.62 95 GLU A N 1
ATOM 816 C CA . GLU A 1 95 ? -10.400 6.465 17.636 1.00 94.62 95 GLU A CA 1
ATOM 817 C C . GLU A 1 95 ? -10.753 5.088 18.221 1.00 94.62 95 GLU A C 1
ATOM 819 O O . GLU A 1 95 ? -11.907 4.680 18.164 1.00 94.62 95 GLU A O 1
ATOM 824 N N . LEU A 1 96 ? -9.788 4.406 18.855 1.00 94.25 96 LEU A N 1
ATOM 825 C CA . LEU A 1 96 ? -10.002 3.115 19.519 1.00 94.25 96 LEU A CA 1
ATOM 826 C C . LEU A 1 96 ? -10.966 3.219 20.700 1.00 94.25 96 LEU A C 1
ATOM 828 O O . LEU A 1 96 ? -11.846 2.375 20.832 1.00 94.25 96 LEU A O 1
ATOM 832 N N . GLU A 1 97 ? -10.836 4.254 21.530 1.00 94.25 97 GLU A N 1
ATOM 833 C CA . GLU A 1 97 ? -11.731 4.504 22.670 1.00 94.25 97 GLU A CA 1
ATOM 834 C C . GLU A 1 97 ? -13.197 4.702 22.241 1.00 94.25 97 GLU A C 1
ATOM 836 O O . GLU A 1 97 ? -14.112 4.385 22.999 1.00 94.25 97 GLU A O 1
ATOM 841 N N . GLN A 1 98 ? -13.426 5.186 21.016 1.00 95.12 98 GLN A N 1
ATOM 842 C CA . GLN A 1 98 ? -14.760 5.409 20.446 1.00 95.12 98 GLN A CA 1
ATOM 843 C C . GLN A 1 98 ? -15.360 4.168 19.772 1.00 95.12 98 GLN A C 1
ATOM 845 O O . GLN A 1 98 ? -16.552 4.166 19.458 1.00 95.12 98 GLN A O 1
ATOM 850 N N . LEU A 1 99 ? -14.572 3.113 19.540 1.00 95.06 99 LEU A N 1
ATOM 851 C CA . LEU A 1 99 ? -15.078 1.873 18.957 1.00 95.06 99 LEU A CA 1
ATOM 852 C C . LEU A 1 99 ? -15.970 1.107 19.944 1.00 95.06 99 LEU A C 1
ATOM 854 O O . LEU A 1 99 ? -15.825 1.248 21.164 1.00 95.06 99 LEU A O 1
ATOM 858 N N . PRO A 1 100 ? -16.868 0.241 19.440 1.00 95.38 100 PRO A N 1
ATOM 859 C CA . PRO A 1 100 ? -17.537 -0.737 20.288 1.00 95.38 100 PRO A CA 1
ATOM 860 C C . PRO A 1 100 ? -16.515 -1.657 20.971 1.00 95.38 100 PRO A C 1
ATOM 862 O O . PRO A 1 100 ? -15.418 -1.881 20.459 1.00 95.38 100 PRO A O 1
ATOM 865 N N . GLU A 1 101 ? -16.907 -2.245 22.106 1.00 93.19 101 GLU A N 1
ATOM 866 C CA . GLU A 1 101 ? -16.079 -3.206 22.854 1.00 93.19 101 GLU A CA 1
ATOM 867 C C . GLU A 1 101 ? -15.553 -4.333 21.950 1.00 93.19 101 GLU A C 1
ATOM 869 O O . GLU A 1 101 ? -14.405 -4.757 22.074 1.00 93.19 101 GLU A O 1
ATOM 874 N N . LYS A 1 102 ? -16.381 -4.792 21.002 1.00 93.06 102 LYS A N 1
ATOM 875 C CA . LYS A 1 102 ? -16.030 -5.814 20.014 1.00 93.06 102 LYS A CA 1
ATOM 876 C C . LYS A 1 102 ? -16.285 -5.300 18.608 1.00 93.06 102 LYS A C 1
ATOM 878 O O . LYS A 1 102 ? -17.385 -4.844 18.303 1.00 93.06 102 LYS A O 1
ATOM 883 N N . PHE A 1 103 ? -15.293 -5.448 17.739 1.00 94.44 103 PHE A N 1
ATOM 884 C CA . PHE A 1 103 ? -15.398 -5.120 16.318 1.00 94.44 103 PHE A CA 1
ATOM 885 C C . PHE A 1 103 ? -14.826 -6.250 15.461 1.00 94.44 103 PHE A C 1
ATOM 887 O O . PHE A 1 103 ? -13.930 -6.985 15.884 1.00 94.44 103 PHE A O 1
ATOM 894 N N . LEU A 1 104 ? -15.408 -6.444 14.277 1.00 93.50 104 LEU A N 1
ATOM 895 C CA . LEU A 1 104 ? -15.143 -7.607 13.435 1.00 93.50 104 LEU A CA 1
ATOM 896 C C . LEU A 1 104 ? -13.734 -7.564 12.848 1.00 93.50 104 LEU A C 1
ATOM 898 O O . LEU A 1 104 ? -13.328 -6.594 12.214 1.00 93.50 104 LEU A O 1
ATOM 902 N N . PHE A 1 105 ? -13.010 -8.669 13.011 1.00 92.25 105 PHE A N 1
ATOM 903 C CA . PHE A 1 105 ? -11.674 -8.839 12.446 1.00 92.25 105 PHE A CA 1
ATOM 904 C C . PHE A 1 105 ? -11.685 -8.727 10.917 1.00 92.25 105 PHE A C 1
ATOM 906 O O . PHE A 1 105 ? -10.841 -8.046 10.336 1.00 92.25 105 PHE A O 1
ATOM 913 N N . LEU A 1 106 ? -12.650 -9.389 10.269 1.00 92.50 106 LEU A N 1
ATOM 914 C CA . LEU A 1 106 ? -12.717 -9.455 8.810 1.00 92.50 106 LEU A CA 1
ATOM 915 C C . LEU A 1 106 ? -12.987 -8.090 8.177 1.00 92.50 106 LEU A C 1
ATOM 917 O O . LEU A 1 106 ? -12.402 -7.805 7.139 1.00 92.50 106 LEU A O 1
ATOM 921 N N . ASP A 1 107 ? -13.787 -7.230 8.807 1.00 95.31 107 ASP A N 1
ATOM 922 C CA . ASP A 1 107 ? -14.078 -5.890 8.280 1.00 95.31 107 ASP A CA 1
ATOM 923 C C . ASP A 1 107 ? -12.795 -5.052 8.189 1.00 95.31 107 ASP A C 1
ATOM 925 O O . ASP A 1 107 ? -12.493 -4.464 7.150 1.00 95.31 107 ASP A O 1
ATOM 929 N N . ILE A 1 108 ? -11.980 -5.091 9.248 1.00 95.81 108 ILE A N 1
ATOM 930 C CA . ILE A 1 108 ? -10.678 -4.419 9.305 1.00 95.81 108 ILE A CA 1
ATOM 931 C C . ILE A 1 108 ? -9.710 -4.995 8.266 1.00 95.81 108 ILE A C 1
ATOM 933 O O . ILE A 1 108 ? -9.044 -4.247 7.554 1.00 95.81 108 ILE A O 1
ATOM 937 N N . VAL A 1 109 ? -9.612 -6.322 8.160 1.00 94.56 109 VAL A N 1
ATOM 938 C CA . VAL A 1 109 ? -8.696 -6.959 7.200 1.00 94.56 109 VAL A CA 1
ATOM 939 C C . VAL A 1 109 ? -9.111 -6.683 5.759 1.00 94.56 109 VAL A C 1
ATOM 941 O O . VAL A 1 109 ? -8.252 -6.414 4.923 1.00 94.56 109 VAL A O 1
ATOM 944 N N . ASN A 1 110 ? -10.407 -6.704 5.458 1.00 96.25 110 ASN A N 1
ATOM 945 C CA . ASN A 1 110 ? -10.913 -6.422 4.119 1.00 96.25 110 ASN A CA 1
ATOM 946 C C . ASN A 1 110 ? -10.659 -4.967 3.720 1.00 96.25 110 ASN A C 1
ATOM 948 O O . ASN A 1 110 ? -10.194 -4.715 2.607 1.00 96.25 110 ASN A O 1
ATOM 952 N N . GLU A 1 111 ? -10.896 -4.016 4.627 1.00 97.56 111 GLU A N 1
ATOM 953 C CA . GLU A 1 111 ? -10.573 -2.614 4.368 1.00 97.56 111 GLU A CA 1
ATOM 954 C C . GLU A 1 111 ? -9.065 -2.412 4.173 1.00 97.56 111 GLU A C 1
ATOM 956 O O . GLU A 1 111 ? -8.647 -1.768 3.212 1.00 97.56 111 GLU A O 1
ATOM 961 N N . PHE A 1 112 ? -8.236 -3.026 5.018 1.00 96.38 112 PHE A N 1
ATOM 962 C CA . PHE A 1 112 ? -6.787 -2.984 4.848 1.00 96.38 112 PHE A CA 1
ATOM 963 C C . PHE A 1 112 ? -6.341 -3.563 3.502 1.00 96.38 112 PHE A C 1
ATOM 965 O O . PHE A 1 112 ? -5.513 -2.970 2.812 1.00 96.38 112 PHE A O 1
ATOM 972 N N . ASN A 1 113 ? -6.896 -4.708 3.103 1.00 95.31 113 ASN A N 1
ATOM 973 C CA . ASN A 1 113 ? -6.580 -5.342 1.828 1.00 95.31 113 ASN A CA 1
ATOM 974 C C . ASN A 1 113 ? -6.970 -4.456 0.642 1.00 95.31 113 ASN A C 1
ATOM 976 O O . ASN A 1 113 ? -6.222 -4.409 -0.333 1.00 95.31 113 ASN A O 1
ATOM 980 N N . ARG A 1 114 ? -8.079 -3.708 0.734 1.00 96.00 114 ARG A N 1
ATOM 981 C CA . ARG A 1 114 ? -8.439 -2.694 -0.268 1.00 96.00 114 ARG A CA 1
ATOM 982 C C . ARG A 1 114 ? -7.348 -1.629 -0.383 1.00 96.00 114 ARG A C 1
ATOM 984 O O . ARG A 1 114 ? -6.859 -1.406 -1.488 1.00 96.00 114 ARG A O 1
ATOM 991 N N . CYS A 1 115 ? -6.924 -1.043 0.738 1.00 96.06 115 CYS A N 1
ATOM 992 C CA . CYS A 1 115 ? -5.844 -0.050 0.758 1.00 96.06 115 CYS A CA 1
ATOM 993 C C . CYS A 1 115 ? -4.555 -0.610 0.136 1.00 96.06 115 CYS A C 1
ATOM 995 O O . CYS A 1 115 ? -3.901 0.022 -0.692 1.00 96.06 115 CYS A O 1
ATOM 997 N N . MET A 1 116 ? -4.197 -1.847 0.489 1.00 94.88 116 MET A N 1
ATOM 998 C CA . MET A 1 116 ? -3.013 -2.512 -0.053 1.00 94.88 116 MET A CA 1
ATOM 999 C C . MET A 1 116 ? -3.120 -2.781 -1.555 1.00 94.88 116 MET A C 1
ATOM 1001 O O . MET A 1 116 ? -2.134 -2.594 -2.267 1.00 94.88 116 MET A O 1
ATOM 1005 N N . ALA A 1 117 ? -4.293 -3.185 -2.045 1.00 92.50 117 ALA A N 1
ATOM 1006 C CA . ALA A 1 117 ? -4.539 -3.381 -3.469 1.00 92.50 117 ALA A CA 1
ATOM 1007 C C . ALA A 1 117 ? -4.408 -2.062 -4.246 1.00 92.50 117 ALA A C 1
ATOM 1009 O O . ALA A 1 117 ? -3.764 -2.040 -5.294 1.00 92.50 117 ALA A O 1
ATOM 1010 N N . GLN A 1 118 ? -4.925 -0.955 -3.701 1.00 92.44 118 GLN A N 1
ATOM 1011 C CA . GLN A 1 118 ? -4.788 0.381 -4.294 1.00 92.44 118 GLN A CA 1
ATOM 1012 C C . GLN A 1 118 ? -3.317 0.809 -4.392 1.00 92.44 118 GLN A C 1
ATOM 1014 O O . GLN A 1 118 ? -2.855 1.221 -5.458 1.00 92.44 118 GLN A O 1
ATOM 1019 N N . LEU A 1 119 ? -2.541 0.632 -3.319 1.00 94.62 119 LEU A N 1
ATOM 1020 C CA . LEU A 1 119 ? -1.105 0.936 -3.326 1.00 94.62 119 LEU A CA 1
ATOM 1021 C C . LEU A 1 119 ? -0.334 0.028 -4.288 1.00 94.62 119 LEU A C 1
ATOM 1023 O O . LEU A 1 119 ? 0.570 0.486 -4.986 1.00 94.62 119 LEU A O 1
ATOM 1027 N N . TYR A 1 120 ? -0.691 -1.253 -4.361 1.00 92.44 120 TYR A N 1
ATOM 1028 C CA . TYR A 1 120 ? -0.090 -2.182 -5.311 1.00 92.44 120 TYR A CA 1
ATOM 1029 C C . TYR A 1 120 ? -0.353 -1.758 -6.760 1.00 92.44 120 TYR A C 1
ATOM 1031 O O . TYR A 1 120 ? 0.585 -1.684 -7.557 1.00 92.44 120 TYR A O 1
ATOM 1039 N N . GLN A 1 121 ? -1.595 -1.396 -7.081 1.00 88.56 121 GLN A N 1
ATOM 1040 C CA . GLN A 1 121 ? -1.971 -0.908 -8.404 1.00 88.56 121 GLN A CA 1
ATOM 1041 C C . GLN A 1 121 ? -1.246 0.397 -8.757 1.00 88.56 121 GLN A C 1
ATOM 1043 O O . GLN A 1 121 ? -0.727 0.516 -9.869 1.00 88.56 121 GLN A O 1
ATOM 1048 N N . SER A 1 122 ? -1.129 1.343 -7.818 1.00 90.12 122 SER A N 1
ATOM 1049 C CA . SER A 1 122 ? -0.353 2.575 -8.027 1.00 90.12 122 SER A CA 1
ATOM 1050 C C . SER A 1 122 ? 1.112 2.272 -8.361 1.00 90.12 122 SER A C 1
ATOM 1052 O O . SER A 1 122 ? 1.637 2.742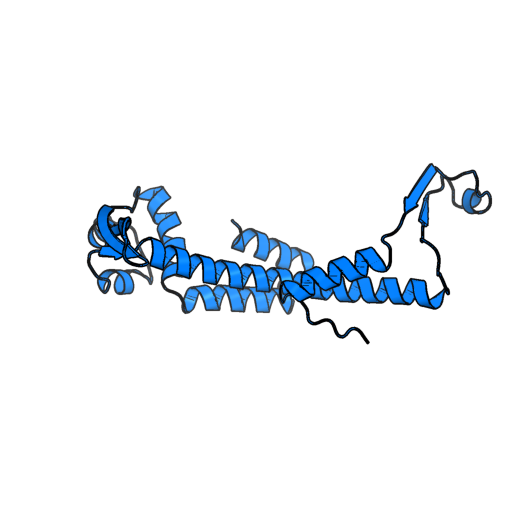 -9.374 1.00 90.12 122 SER A O 1
ATOM 1054 N N . ALA A 1 123 ? 1.767 1.414 -7.571 1.00 91.06 123 ALA A N 1
ATOM 1055 C CA . ALA A 1 123 ? 3.158 1.036 -7.808 1.00 91.06 123 ALA A CA 1
ATOM 1056 C C . ALA A 1 123 ? 3.360 0.355 -9.171 1.00 91.06 123 ALA A C 1
ATOM 1058 O O . ALA A 1 123 ? 4.314 0.674 -9.887 1.00 91.06 123 ALA A O 1
ATOM 1059 N N . LEU A 1 124 ? 2.468 -0.570 -9.539 1.00 88.25 124 LEU A N 1
ATOM 1060 C CA . LEU A 1 124 ? 2.511 -1.237 -10.839 1.00 88.25 124 LEU A CA 1
ATOM 1061 C C . LEU A 1 124 ? 2.316 -0.253 -11.989 1.00 88.25 124 LEU A C 1
ATOM 1063 O O . LEU A 1 124 ? 3.069 -0.307 -12.958 1.00 88.25 124 LEU A O 1
ATOM 1067 N N . SER A 1 125 ? 1.377 0.682 -11.855 1.00 86.00 125 SER A N 1
ATOM 1068 C CA . SER A 1 125 ? 1.077 1.683 -12.886 1.00 86.00 125 SER A CA 1
ATOM 1069 C C . SER A 1 125 ? 2.291 2.560 -13.188 1.00 86.00 125 SER A C 1
ATOM 1071 O O . SER A 1 125 ? 2.587 2.847 -14.348 1.00 86.00 125 SER A O 1
ATOM 1073 N N . GLN A 1 126 ? 3.065 2.934 -12.164 1.00 84.50 126 GLN A N 1
ATOM 1074 C CA . GLN A 1 126 ? 4.306 3.692 -12.355 1.00 84.50 126 GLN A CA 1
ATOM 1075 C C . GLN A 1 126 ? 5.360 2.901 -13.146 1.00 84.50 126 GLN A C 1
ATOM 1077 O O . GLN A 1 126 ? 6.044 3.462 -14.000 1.00 84.50 126 GLN A O 1
ATOM 1082 N N . ILE A 1 127 ? 5.484 1.594 -12.896 1.00 81.44 127 ILE A N 1
ATOM 1083 C CA . ILE A 1 127 ? 6.432 0.726 -13.610 1.00 81.44 127 ILE A CA 1
ATOM 1084 C C . ILE A 1 127 ? 5.960 0.462 -15.045 1.00 81.44 127 ILE A C 1
ATOM 1086 O O . ILE A 1 127 ? 6.774 0.483 -15.970 1.00 81.44 127 ILE A O 1
ATOM 1090 N N . ALA A 1 128 ? 4.662 0.232 -15.232 1.00 82.88 128 ALA A N 1
ATOM 1091 C CA . ALA A 1 128 ? 4.072 -0.097 -16.521 1.00 82.88 128 ALA A CA 1
ATOM 1092 C C . ALA A 1 128 ? 4.158 1.062 -17.522 1.00 82.88 128 ALA A C 1
ATOM 1094 O O . ALA A 1 128 ? 4.391 0.821 -18.705 1.00 82.88 128 ALA A O 1
ATOM 1095 N N . LYS A 1 129 ? 4.063 2.317 -17.059 1.00 79.44 129 LYS A N 1
ATOM 1096 C CA . LYS A 1 129 ? 4.277 3.508 -17.903 1.00 79.44 129 LYS A CA 1
ATOM 1097 C C . LYS A 1 129 ? 5.659 3.505 -18.568 1.00 79.44 129 LYS A C 1
ATOM 1099 O O . LYS A 1 129 ? 5.765 3.742 -19.770 1.00 79.44 129 LYS A O 1
ATOM 1104 N N . ASP A 1 130 ? 6.715 3.173 -17.824 1.00 79.44 130 ASP A N 1
ATOM 1105 C CA . ASP A 1 130 ? 8.063 3.076 -18.405 1.00 79.44 130 ASP A CA 1
ATOM 1106 C C . ASP A 1 130 ? 8.186 1.913 -19.388 1.00 79.44 130 ASP A C 1
ATOM 1108 O O . ASP A 1 130 ? 8.855 2.025 -20.421 1.00 79.44 130 ASP A O 1
ATOM 1112 N N . LEU A 1 131 ? 7.591 0.770 -19.030 1.00 80.19 131 LEU A N 1
ATOM 1113 C CA . LEU A 1 131 ? 7.643 -0.433 -19.849 1.00 80.19 131 LEU A CA 1
ATOM 1114 C C . LEU A 1 131 ? 6.953 -0.187 -21.192 1.00 80.19 131 LEU A C 1
ATOM 1116 O O . LEU A 1 131 ? 7.537 -0.488 -22.227 1.00 80.19 131 LEU A O 1
ATOM 1120 N N . SER A 1 132 ? 5.787 0.458 -21.172 1.00 77.44 132 SER A N 1
ATOM 1121 C CA . SER A 1 132 ? 5.025 0.825 -22.370 1.00 77.44 132 SER A CA 1
ATOM 1122 C C . SER A 1 132 ? 5.856 1.705 -23.307 1.00 77.44 132 SER A C 1
ATOM 1124 O O . SER A 1 132 ? 6.060 1.343 -24.462 1.00 77.44 132 SER A O 1
ATOM 1126 N N . SER A 1 133 ? 6.478 2.776 -22.790 1.00 79.38 133 SER A N 1
ATOM 1127 C CA . SER A 1 133 ? 7.362 3.638 -23.598 1.00 79.38 133 SER A CA 1
ATOM 1128 C C . SER A 1 133 ? 8.564 2.882 -24.185 1.00 79.38 133 SER A C 1
ATOM 1130 O O . SER A 1 133 ? 9.060 3.210 -25.265 1.00 79.38 133 SER A O 1
ATOM 1132 N N . SER A 1 134 ? 9.065 1.872 -23.472 1.00 81.94 134 SER A N 1
ATOM 1133 C CA . SER A 1 134 ? 10.197 1.060 -23.925 1.00 81.94 134 SER A CA 1
ATOM 1134 C C . SER A 1 134 ? 9.781 0.075 -25.022 1.00 81.94 134 SER A C 1
ATOM 1136 O O . SER A 1 134 ? 10.504 -0.079 -26.007 1.00 81.94 134 SER A O 1
ATOM 1138 N N . ILE A 1 135 ? 8.604 -0.542 -24.882 1.00 79.50 135 ILE A N 1
ATOM 1139 C CA . ILE A 1 135 ? 8.015 -1.439 -25.883 1.00 79.50 135 ILE A CA 1
ATOM 1140 C C . ILE A 1 135 ? 7.686 -0.664 -27.163 1.00 79.50 135 ILE A C 1
ATOM 1142 O O . ILE A 1 135 ? 8.074 -1.106 -28.239 1.00 79.50 135 ILE A O 1
ATOM 1146 N N . GLU A 1 136 ? 7.081 0.523 -27.072 1.00 79.25 136 GLU A N 1
ATOM 1147 C CA . GLU A 1 136 ? 6.801 1.372 -28.242 1.00 79.25 136 GLU A CA 1
ATOM 1148 C C . GLU A 1 136 ? 8.067 1.686 -29.049 1.00 79.25 136 GLU A C 1
ATOM 1150 O O . GLU A 1 136 ? 8.088 1.560 -30.273 1.00 79.25 136 GLU A O 1
ATOM 1155 N N . LYS A 1 137 ? 9.167 2.049 -28.374 1.00 83.62 137 LYS A N 1
ATOM 1156 C CA . LYS A 1 137 ? 10.459 2.299 -29.036 1.00 83.62 137 LYS A CA 1
ATOM 1157 C C . LYS A 1 137 ? 10.994 1.056 -29.739 1.00 83.62 137 LYS A C 1
ATOM 1159 O O . LYS A 1 137 ? 11.523 1.166 -30.843 1.00 83.62 137 LYS A O 1
ATOM 1164 N N . TYR A 1 138 ? 10.860 -0.110 -29.112 1.00 82.25 138 TYR A N 1
ATOM 1165 C CA . TYR A 1 138 ? 11.269 -1.381 -29.701 1.00 82.25 138 TYR A CA 1
ATOM 1166 C C . TYR A 1 138 ? 10.434 -1.724 -30.943 1.00 82.25 138 TYR A C 1
ATOM 1168 O O . TYR A 1 138 ? 10.999 -2.018 -31.994 1.00 82.25 138 TYR A O 1
ATOM 1176 N N . LEU A 1 139 ? 9.107 -1.592 -30.870 1.00 78.88 139 LEU A N 1
ATOM 1177 C CA . LEU A 1 139 ? 8.212 -1.830 -32.007 1.00 78.88 139 LEU A CA 1
ATOM 1178 C C . LEU A 1 139 ? 8.482 -0.859 -33.171 1.00 78.88 139 LEU A C 1
ATOM 1180 O O . LEU A 1 139 ? 8.536 -1.281 -34.329 1.00 78.88 139 LEU A O 1
ATOM 1184 N N . ASN A 1 140 ? 8.743 0.419 -32.878 1.00 82.81 140 ASN A N 1
ATOM 1185 C CA . ASN A 1 140 ? 9.137 1.415 -33.881 1.00 82.81 140 ASN A CA 1
ATOM 1186 C C . ASN A 1 140 ? 10.481 1.073 -34.550 1.00 82.81 140 ASN A C 1
ATOM 1188 O O . ASN A 1 140 ? 10.644 1.258 -35.760 1.00 82.81 140 ASN A O 1
ATOM 1192 N N . LEU A 1 141 ? 11.443 0.537 -33.792 1.00 83.69 141 LEU A N 1
ATOM 1193 C CA . LEU A 1 141 ? 12.727 0.093 -34.336 1.00 83.69 141 LEU A CA 1
ATOM 1194 C C . LEU A 1 141 ? 12.544 -1.067 -35.324 1.00 83.69 141 LEU A C 1
ATOM 1196 O O . LEU A 1 141 ? 13.086 -1.002 -36.427 1.00 83.69 141 LEU A O 1
ATOM 1200 N N . LEU A 1 142 ? 11.757 -2.085 -34.960 1.00 79.38 142 LEU A N 1
ATOM 1201 C CA . LEU A 1 142 ? 11.464 -3.219 -35.846 1.00 79.38 142 LEU A CA 1
ATOM 1202 C C . LEU A 1 142 ? 10.758 -2.758 -37.129 1.00 79.38 142 LEU A C 1
ATOM 1204 O O . LEU A 1 142 ? 11.173 -3.112 -38.235 1.00 79.38 142 LEU A O 1
ATOM 1208 N N . SER A 1 143 ? 9.757 -1.885 -36.979 1.00 79.12 143 SER A N 1
ATOM 1209 C CA . SER A 1 143 ? 8.972 -1.343 -38.094 1.00 79.12 143 SER A CA 1
ATOM 1210 C C . SER A 1 143 ? 9.824 -0.511 -39.059 1.00 79.12 143 SER A C 1
ATOM 1212 O O . SER A 1 143 ? 9.693 -0.643 -40.275 1.00 79.12 143 SER A O 1
ATOM 1214 N N . SER A 1 144 ? 10.746 0.313 -38.544 1.00 84.81 144 SER A N 1
ATOM 1215 C CA . SER A 1 144 ? 11.615 1.163 -39.381 1.00 84.81 144 SER A CA 1
ATOM 1216 C C . SER A 1 144 ? 12.595 0.377 -40.259 1.00 84.81 144 SER A C 1
ATOM 1218 O O . SER A 1 144 ? 13.001 0.871 -41.309 1.00 84.81 144 SER A O 1
ATOM 1220 N N . HIS A 1 145 ? 12.931 -0.857 -39.875 1.00 82.06 145 HIS A N 1
ATOM 1221 C CA . HIS A 1 145 ? 13.812 -1.743 -40.639 1.00 82.06 145 HIS A CA 1
ATOM 1222 C C . HIS A 1 145 ? 13.045 -2.764 -41.490 1.00 82.06 145 HIS A C 1
ATOM 1224 O O . HIS A 1 145 ? 13.674 -3.636 -42.085 1.00 82.06 145 HIS A O 1
ATOM 1230 N N . LYS A 1 146 ? 11.706 -2.658 -41.562 1.00 77.38 146 LYS A N 1
ATOM 1231 C CA . LYS A 1 146 ? 10.823 -3.631 -42.229 1.00 77.38 146 LYS A CA 1
ATOM 1232 C C . LYS A 1 146 ? 11.112 -5.070 -41.785 1.00 77.38 146 LYS A C 1
ATOM 1234 O O . LYS A 1 146 ? 11.113 -5.976 -42.606 1.00 77.38 146 LYS A O 1
ATOM 1239 N N . ILE A 1 147 ? 11.414 -5.261 -40.499 1.00 70.12 147 ILE A N 1
ATOM 1240 C CA . ILE A 1 147 ? 11.671 -6.590 -39.945 1.00 70.12 147 ILE A CA 1
ATOM 1241 C C . ILE A 1 147 ? 10.315 -7.246 -39.691 1.00 70.12 147 ILE A C 1
ATOM 1243 O O . ILE A 1 147 ? 9.629 -6.931 -38.723 1.00 70.12 147 ILE A O 1
ATOM 1247 N N . ASP A 1 148 ? 9.943 -8.147 -40.586 1.00 65.31 148 ASP A N 1
ATOM 1248 C CA . ASP A 1 148 ? 8.730 -8.967 -40.583 1.00 65.31 148 ASP A CA 1
ATOM 1249 C C . ASP A 1 148 ? 8.984 -10.405 -40.079 1.00 65.31 148 ASP A C 1
ATOM 1251 O O . ASP A 1 148 ? 8.049 -11.175 -39.858 1.00 65.31 148 ASP A O 1
ATOM 1255 N N . SER A 1 149 ? 10.249 -10.758 -39.818 1.00 69.94 149 SER A N 1
ATOM 1256 C CA . SER A 1 149 ? 10.677 -12.033 -39.224 1.00 69.94 149 SER A CA 1
ATOM 1257 C C . SER A 1 149 ? 11.096 -11.906 -37.752 1.00 69.94 149 SER A C 1
ATOM 1259 O O . SER A 1 149 ? 11.357 -10.811 -37.265 1.00 69.94 149 SER A O 1
ATOM 1261 N N . LEU A 1 150 ? 11.250 -13.036 -37.052 1.00 72.19 150 LEU A N 1
ATOM 1262 C CA . LEU A 1 150 ? 11.724 -13.083 -35.662 1.00 72.19 150 LEU A CA 1
ATOM 1263 C C . LEU A 1 150 ? 13.121 -12.447 -35.518 1.00 72.19 150 LEU A C 1
ATOM 1265 O O . LEU A 1 150 ? 14.080 -12.972 -36.089 1.00 72.19 150 LEU A O 1
ATOM 1269 N N . PRO A 1 151 ? 13.271 -11.344 -34.764 1.00 79.19 151 PRO A N 1
ATOM 1270 C CA . PRO A 1 151 ? 14.575 -10.738 -34.544 1.00 79.19 151 PRO A CA 1
ATOM 1271 C C . PRO A 1 151 ? 15.415 -11.587 -33.577 1.00 79.19 151 PRO A C 1
ATOM 1273 O O . PRO A 1 151 ? 14.925 -12.065 -32.555 1.00 79.19 151 PRO A O 1
ATOM 1276 N N . PHE A 1 152 ? 16.705 -11.747 -33.878 1.00 83.88 152 PHE A N 1
ATOM 1277 C CA . PHE A 1 152 ? 17.660 -12.488 -33.048 1.00 83.88 152 PHE A CA 1
ATOM 1278 C C . PHE A 1 152 ? 18.850 -11.615 -32.660 1.00 83.88 152 PHE A C 1
ATOM 1280 O O . PHE A 1 152 ? 19.372 -10.847 -33.469 1.00 83.88 152 PHE A O 1
ATOM 1287 N N . LEU A 1 153 ? 19.318 -11.780 -31.424 1.00 86.25 153 LEU A N 1
ATOM 1288 C CA . LEU A 1 153 ? 20.561 -11.195 -30.942 1.00 86.25 153 LEU A CA 1
ATOM 1289 C C . LEU A 1 153 ? 21.698 -12.210 -31.095 1.00 86.25 153 LEU A C 1
ATOM 1291 O O . LEU A 1 153 ? 21.670 -13.274 -30.477 1.00 86.25 153 LEU A O 1
ATOM 1295 N N . TYR A 1 154 ? 22.712 -11.853 -31.883 1.00 86.94 154 TYR A N 1
ATOM 1296 C CA . TYR A 1 154 ? 23.932 -12.640 -32.055 1.00 86.94 154 TYR A CA 1
ATOM 1297 C C . TYR A 1 154 ? 25.079 -12.032 -31.247 1.00 86.94 154 TYR A C 1
ATOM 1299 O O . TYR A 1 154 ? 25.366 -10.837 -31.347 1.00 86.94 154 TYR A O 1
ATOM 1307 N N . LYS A 1 155 ? 25.770 -12.864 -30.466 1.00 89.19 155 LYS A N 1
ATOM 1308 C CA . LYS A 1 155 ? 26.990 -12.492 -29.743 1.00 89.19 155 LYS A CA 1
ATOM 1309 C C . LYS A 1 155 ? 28.200 -13.137 -30.404 1.00 89.19 155 LYS A C 1
ATOM 1311 O O . LYS A 1 155 ? 28.270 -14.358 -30.504 1.00 89.19 155 LYS A O 1
ATOM 1316 N N . PHE A 1 156 ? 29.178 -12.321 -30.771 1.00 90.38 156 PHE A N 1
ATOM 1317 C CA . PHE A 1 156 ? 30.426 -12.746 -31.409 1.00 90.38 156 PHE A CA 1
ATOM 1318 C C . PHE A 1 156 ? 31.624 -12.617 -30.449 1.00 90.38 156 PHE A C 1
ATOM 1320 O O . PHE A 1 156 ? 31.555 -11.853 -29.484 1.00 90.38 156 PHE A O 1
ATOM 1327 N N . LYS A 1 157 ? 32.721 -13.360 -30.695 1.00 86.81 157 LYS A N 1
ATOM 1328 C CA . LYS A 1 157 ? 33.972 -13.263 -29.900 1.00 86.81 157 LYS A CA 1
ATOM 1329 C C . LYS A 1 157 ? 34.686 -11.946 -30.142 1.00 86.81 157 LYS A C 1
ATOM 1331 O O . LYS A 1 157 ? 35.149 -11.314 -29.197 1.00 86.81 157 LYS A O 1
ATOM 1336 N N . SER A 1 158 ? 34.759 -11.541 -31.401 1.00 86.31 158 SER A N 1
ATOM 1337 C CA . SER A 1 158 ? 35.355 -10.286 -31.824 1.00 86.31 158 SER A CA 1
ATOM 1338 C C . SER A 1 158 ? 34.415 -9.532 -32.759 1.00 86.31 158 SER A C 1
ATOM 1340 O O . SER A 1 158 ? 33.532 -10.107 -33.393 1.00 86.31 158 SER A O 1
ATOM 1342 N N . HIS A 1 159 ? 34.621 -8.222 -32.879 1.00 81.81 159 HIS A N 1
ATOM 1343 C CA . HIS A 1 159 ? 33.864 -7.393 -33.816 1.00 81.81 159 HIS A CA 1
ATOM 1344 C C . HIS A 1 159 ? 34.066 -7.828 -35.278 1.00 81.81 159 HIS A C 1
ATOM 1346 O O . HIS A 1 159 ? 33.168 -7.665 -36.098 1.00 81.81 159 HIS A O 1
ATOM 1352 N N . THR A 1 160 ? 35.229 -8.390 -35.616 1.00 85.75 160 THR A N 1
ATOM 1353 C CA . THR A 1 160 ? 35.537 -8.891 -36.962 1.00 85.75 160 THR A CA 1
ATOM 1354 C C . THR A 1 160 ? 34.756 -10.152 -37.324 1.00 85.75 160 THR A C 1
ATOM 1356 O O . THR A 1 160 ? 34.455 -10.349 -38.498 1.00 85.75 160 THR A O 1
ATOM 1359 N N . ASP A 1 161 ? 34.345 -10.958 -36.341 1.00 86.06 161 ASP A N 1
ATOM 1360 C CA . ASP A 1 161 ? 33.591 -12.195 -36.588 1.00 86.06 161 ASP A CA 1
ATOM 1361 C C . ASP A 1 161 ? 32.166 -11.935 -37.099 1.00 86.06 161 ASP A C 1
ATOM 1363 O O . ASP A 1 161 ? 31.559 -12.831 -37.672 1.00 86.06 161 ASP A O 1
ATOM 1367 N N . ARG A 1 162 ? 31.640 -10.705 -36.970 1.00 81.06 162 ARG A N 1
ATOM 1368 C CA . ARG A 1 162 ? 30.284 -10.343 -37.430 1.00 81.06 162 ARG A CA 1
ATOM 1369 C C . ARG A 1 162 ? 30.065 -10.510 -38.936 1.00 81.06 162 ARG A C 1
ATOM 1371 O O . ARG A 1 162 ? 28.928 -10.515 -39.389 1.00 81.06 162 ARG A O 1
ATOM 1378 N N . TYR A 1 163 ? 31.147 -10.583 -39.710 1.00 84.31 163 TYR A N 1
ATOM 1379 C CA . TYR A 1 163 ? 31.099 -10.797 -41.156 1.00 84.31 163 TYR A CA 1
ATOM 1380 C C . TYR A 1 163 ? 31.118 -12.284 -41.535 1.00 84.31 163 TYR A C 1
ATOM 1382 O O . TYR A 1 163 ? 30.967 -12.603 -42.711 1.00 84.31 163 TYR A O 1
ATOM 1390 N N . ASN A 1 164 ? 31.294 -13.187 -40.562 1.00 84.38 164 ASN A N 1
ATOM 1391 C CA . ASN A 1 164 ? 31.182 -14.627 -40.753 1.00 84.38 164 ASN A CA 1
ATOM 1392 C C . ASN A 1 164 ? 29.964 -15.164 -39.968 1.00 84.38 164 ASN A C 1
ATOM 1394 O O . ASN A 1 164 ? 30.048 -15.312 -38.745 1.00 84.38 164 ASN A O 1
ATOM 1398 N N . PRO A 1 165 ? 28.844 -15.468 -40.648 1.00 69.81 165 PRO A N 1
ATOM 1399 C CA . PRO A 1 165 ? 27.588 -15.835 -39.994 1.00 69.81 165 PRO A CA 1
ATOM 1400 C C . PRO A 1 165 ? 27.651 -17.118 -39.144 1.00 69.81 165 PRO A C 1
ATOM 1402 O O . PRO A 1 165 ? 26.794 -17.310 -38.288 1.00 69.81 165 PRO A O 1
ATOM 1405 N N . GLU A 1 166 ? 28.677 -17.956 -39.310 1.00 80.50 166 GLU A N 1
ATOM 1406 C CA . GLU A 1 166 ? 28.867 -19.205 -38.553 1.00 80.50 166 GLU A CA 1
ATOM 1407 C C . GLU A 1 166 ? 29.620 -19.004 -37.216 1.00 80.50 166 GLU A C 1
ATOM 1409 O O . GLU A 1 166 ? 29.596 -19.872 -36.347 1.00 80.50 166 GLU A O 1
ATOM 1414 N N . ASN A 1 167 ? 30.281 -17.858 -37.003 1.00 86.62 167 ASN A N 1
ATOM 1415 C CA . ASN A 1 167 ? 31.217 -17.652 -35.883 1.00 86.62 167 ASN A CA 1
ATOM 1416 C C . ASN A 1 167 ? 30.588 -17.011 -34.625 1.00 86.62 167 ASN A C 1
ATOM 1418 O O . ASN A 1 167 ? 31.274 -16.348 -33.836 1.00 86.62 167 ASN A O 1
ATOM 1422 N N . TYR A 1 168 ? 29.284 -17.179 -34.409 1.00 87.12 168 TYR A N 1
ATOM 1423 C CA . TYR A 1 168 ? 28.634 -16.689 -33.192 1.00 87.12 168 TYR A CA 1
ATOM 1424 C C . TYR A 1 168 ? 28.931 -17.602 -31.987 1.00 87.12 168 TYR A C 1
ATOM 1426 O O . TYR A 1 168 ? 29.134 -18.805 -32.112 1.00 87.12 168 TYR A O 1
ATOM 1434 N N . ILE A 1 169 ? 28.961 -17.027 -30.784 1.00 90.69 169 ILE A N 1
ATOM 1435 C CA . ILE A 1 169 ? 29.072 -17.770 -29.514 1.00 90.69 169 ILE A CA 1
ATOM 1436 C C . ILE A 1 169 ? 27.689 -18.076 -28.951 1.00 90.69 169 ILE A C 1
ATOM 1438 O O . ILE A 1 169 ? 27.483 -19.086 -28.285 1.00 90.69 169 ILE A O 1
ATOM 1442 N N . GLN A 1 170 ? 26.753 -17.151 -29.148 1.00 89.94 170 GLN A N 1
ATOM 1443 C CA . GLN A 1 170 ? 25.420 -17.235 -28.580 1.00 89.94 170 GLN A CA 1
ATOM 1444 C C . GLN A 1 170 ? 24.429 -16.554 -29.514 1.00 89.94 170 GLN A C 1
ATOM 1446 O O . GLN A 1 170 ? 24.716 -15.484 -30.057 1.00 89.94 170 GLN A O 1
ATOM 1451 N N . VAL A 1 171 ? 23.264 -17.174 -29.654 1.00 88.81 171 VAL A N 1
ATOM 1452 C CA . VAL A 1 171 ? 22.102 -16.623 -30.340 1.00 88.81 171 VAL A CA 1
ATOM 1453 C C . VAL A 1 171 ? 20.917 -16.676 -29.382 1.00 88.81 171 VAL A C 1
ATOM 1455 O O . VAL A 1 171 ? 20.739 -17.662 -28.666 1.00 88.81 171 VAL A O 1
ATOM 1458 N N . GLN A 1 172 ? 20.136 -15.602 -29.319 1.00 86.38 172 GLN A N 1
ATOM 1459 C CA . GLN A 1 172 ? 18.930 -15.543 -28.497 1.00 86.38 172 GLN A CA 1
ATOM 1460 C C . GLN A 1 172 ? 17.807 -14.854 -29.279 1.00 86.38 172 GLN A C 1
ATOM 1462 O O . GLN A 1 172 ? 18.052 -13.778 -29.835 1.00 86.38 172 GLN A O 1
ATOM 1467 N N . PRO A 1 173 ? 16.592 -15.432 -29.336 1.00 82.19 173 PRO A N 1
ATOM 1468 C CA . PRO A 1 173 ? 15.448 -14.736 -29.907 1.00 82.19 173 PRO A CA 1
ATOM 1469 C C . PRO A 1 173 ? 15.127 -13.509 -29.055 1.00 82.19 173 PRO A C 1
ATOM 1471 O O . PRO A 1 173 ? 15.134 -13.570 -27.822 1.00 82.19 173 PRO A O 1
ATOM 1474 N N . LEU A 1 174 ? 14.866 -12.386 -29.713 1.00 81.50 174 LEU A N 1
ATOM 1475 C CA . LEU A 1 174 ? 14.276 -11.234 -29.051 1.00 81.50 174 LEU A CA 1
ATOM 1476 C C . LEU A 1 174 ? 12.754 -11.429 -28.966 1.00 81.50 174 LEU A C 1
ATOM 1478 O O . LEU A 1 174 ? 12.190 -12.105 -29.831 1.00 81.50 174 LEU A O 1
ATOM 1482 N N . PRO A 1 175 ? 12.085 -10.853 -27.947 1.00 76.19 175 PRO A N 1
ATOM 1483 C CA . PRO A 1 175 ? 10.647 -11.010 -27.790 1.00 76.19 175 PRO A CA 1
ATOM 1484 C C . PRO A 1 175 ? 9.899 -10.586 -29.051 1.00 76.19 175 PRO A C 1
ATOM 1486 O O . PRO A 1 175 ? 10.224 -9.570 -29.684 1.00 76.19 175 PRO A O 1
ATOM 1489 N N . THR A 1 176 ? 8.903 -11.385 -29.410 1.00 70.62 176 THR A N 1
ATOM 1490 C CA . THR A 1 176 ? 8.090 -11.165 -30.605 1.00 70.62 176 THR A CA 1
ATOM 1491 C C . THR A 1 176 ? 7.133 -9.996 -30.409 1.00 70.62 176 THR A C 1
ATOM 1493 O O . THR A 1 176 ? 6.779 -9.642 -29.284 1.00 70.62 176 THR A O 1
ATOM 1496 N N . GLN A 1 177 ? 6.651 -9.415 -31.512 1.00 69.44 177 GLN A N 1
ATOM 1497 C CA . GLN A 1 177 ? 5.581 -8.417 -31.447 1.00 69.44 177 GLN A CA 1
ATOM 1498 C C . GLN A 1 177 ? 4.355 -8.964 -30.701 1.00 69.44 177 GLN A C 1
ATOM 1500 O O . GLN A 1 177 ? 3.765 -8.236 -29.912 1.00 69.44 177 GLN A O 1
ATOM 1505 N N . LYS A 1 178 ? 4.021 -10.249 -30.885 1.00 74.75 178 LYS A N 1
ATOM 1506 C CA . LYS A 1 178 ? 2.913 -10.901 -30.182 1.00 74.75 178 LYS A CA 1
ATOM 1507 C C . LYS A 1 178 ? 3.145 -10.968 -28.670 1.00 74.75 178 LYS A C 1
ATOM 1509 O O . LYS A 1 178 ? 2.311 -10.477 -27.934 1.00 74.75 178 LYS A O 1
ATOM 1514 N N . GLU A 1 179 ? 4.282 -11.491 -28.209 1.00 75.75 179 GLU A N 1
ATOM 1515 C CA . GLU A 1 179 ? 4.593 -11.582 -26.767 1.00 75.75 179 GLU A CA 1
ATOM 1516 C C . GLU A 1 179 ? 4.602 -10.204 -26.088 1.00 75.75 179 GLU A C 1
ATOM 1518 O O . GLU A 1 179 ? 4.172 -10.060 -24.944 1.00 75.75 179 GLU A O 1
ATOM 1523 N N . MET A 1 180 ? 5.073 -9.175 -26.798 1.00 76.19 180 MET A N 1
ATOM 1524 C CA . MET A 1 180 ? 5.034 -7.800 -26.302 1.00 76.19 180 MET A CA 1
ATOM 1525 C C . MET A 1 180 ? 3.602 -7.252 -26.234 1.00 76.19 180 MET A C 1
ATOM 1527 O O . MET A 1 180 ? 3.256 -6.591 -25.258 1.00 76.19 180 MET A O 1
ATOM 1531 N N . VAL A 1 181 ? 2.764 -7.530 -27.239 1.00 73.31 181 VAL A N 1
ATOM 1532 C CA . VAL A 1 181 ? 1.343 -7.139 -27.258 1.00 73.31 181 VAL A CA 1
ATOM 1533 C C . VAL A 1 181 ? 0.543 -7.891 -26.192 1.00 73.31 181 VAL A C 1
ATOM 1535 O O . VAL A 1 181 ? -0.271 -7.268 -25.517 1.00 73.31 181 VAL A O 1
ATOM 1538 N N . ASP A 1 182 ? 0.808 -9.179 -25.980 1.00 80.25 182 ASP A N 1
ATOM 1539 C CA . ASP A 1 182 ? 0.191 -9.984 -24.920 1.00 80.25 182 ASP A CA 1
ATOM 1540 C C . ASP A 1 182 ? 0.533 -9.381 -23.544 1.00 80.25 182 ASP A C 1
ATOM 1542 O O . ASP A 1 182 ? -0.359 -9.096 -22.750 1.00 80.25 182 ASP A O 1
ATOM 1546 N N . CYS A 1 183 ? 1.807 -9.038 -23.302 1.00 77.50 183 CYS A N 1
ATOM 1547 C CA . CYS A 1 183 ? 2.230 -8.375 -22.063 1.00 77.50 183 CYS A CA 1
ATOM 1548 C C . CYS A 1 183 ? 1.539 -7.018 -21.844 1.00 77.50 183 CYS A C 1
ATOM 1550 O O . CYS A 1 183 ? 1.140 -6.690 -20.725 1.00 77.50 183 CYS A O 1
ATOM 1552 N N . LEU A 1 184 ? 1.395 -6.218 -22.902 1.00 75.88 184 LEU A N 1
ATOM 1553 C CA . LEU A 1 184 ? 0.653 -4.963 -22.835 1.00 75.88 184 LEU A CA 1
ATOM 1554 C C . LEU A 1 184 ? -0.835 -5.212 -22.538 1.00 75.88 184 LEU A C 1
ATOM 1556 O O . LEU A 1 184 ? -1.424 -4.482 -21.740 1.00 75.88 184 LEU A O 1
ATOM 1560 N N . THR A 1 185 ? -1.433 -6.234 -23.153 1.00 78.81 185 THR A N 1
ATOM 1561 C CA . THR A 1 185 ? -2.847 -6.600 -22.979 1.00 78.81 185 THR A CA 1
ATOM 1562 C C . THR A 1 185 ? -3.128 -7.023 -21.541 1.00 78.81 185 THR A C 1
ATOM 1564 O O . THR A 1 185 ? -4.060 -6.498 -20.940 1.00 78.81 185 THR A O 1
ATOM 1567 N N . ASP A 1 186 ? -2.268 -7.847 -20.940 1.00 80.06 186 ASP A N 1
ATOM 1568 C CA . ASP A 1 186 ? -2.375 -8.219 -19.524 1.00 80.06 186 ASP A CA 1
ATOM 1569 C C . ASP A 1 186 ? -2.375 -6.969 -18.626 1.00 80.06 186 ASP A C 1
ATOM 1571 O O . ASP A 1 186 ? -3.230 -6.797 -17.755 1.00 80.06 186 ASP A O 1
ATOM 1575 N N . LEU A 1 187 ? -1.445 -6.034 -18.859 1.00 77.50 187 LEU A N 1
ATOM 1576 C CA . LEU A 1 187 ? -1.387 -4.776 -18.103 1.00 77.50 187 LEU A CA 1
ATOM 1577 C C . LEU A 1 187 ? -2.659 -3.933 -18.284 1.00 77.50 187 LEU A C 1
ATOM 1579 O O . LEU A 1 187 ? -3.073 -3.233 -17.353 1.00 77.50 187 LEU A O 1
ATOM 1583 N N . HIS A 1 188 ? -3.287 -3.994 -19.456 1.00 78.94 188 HIS A N 1
ATOM 1584 C CA . HIS A 1 188 ? -4.556 -3.329 -19.714 1.00 78.94 188 HIS A CA 1
ATOM 1585 C C . HIS A 1 188 ? -5.729 -3.986 -18.975 1.00 78.94 188 HIS A C 1
ATOM 1587 O O . HIS A 1 188 ? -6.499 -3.281 -18.320 1.00 78.94 188 HIS A O 1
ATOM 1593 N N . GLU A 1 189 ? -5.836 -5.317 -19.001 1.00 80.19 189 GLU A N 1
ATOM 1594 C CA . GLU A 1 189 ? -6.884 -6.068 -18.294 1.00 80.19 189 GLU A CA 1
ATOM 1595 C C . GLU A 1 189 ? -6.871 -5.793 -16.785 1.00 80.19 189 GLU A C 1
ATOM 1597 O O . GLU A 1 189 ? -7.919 -5.585 -16.166 1.00 80.19 189 GLU A O 1
ATOM 1602 N N . PHE A 1 190 ? -5.679 -5.682 -16.194 1.00 73.81 190 PHE A N 1
ATOM 1603 C CA . PHE A 1 190 ? -5.510 -5.310 -14.787 1.00 73.81 190 PHE A CA 1
ATOM 1604 C C . PHE A 1 190 ? -5.683 -3.805 -14.510 1.00 73.81 190 PHE A C 1
ATOM 1606 O O . PHE A 1 190 ? -5.429 -3.354 -13.390 1.00 73.81 190 PHE A O 1
ATOM 1613 N N . LYS A 1 191 ? -6.128 -3.015 -15.499 1.00 72.69 191 LYS A N 1
ATOM 1614 C CA . LYS A 1 191 ? -6.323 -1.556 -15.409 1.00 72.69 191 LYS A CA 1
ATOM 1615 C C . LYS A 1 191 ? -5.065 -0.829 -14.927 1.00 72.69 191 LYS A C 1
ATOM 1617 O O . LYS A 1 191 ? -5.141 0.104 -14.125 1.00 72.69 191 LYS A O 1
ATOM 1622 N N . VAL A 1 192 ? -3.901 -1.305 -15.365 1.00 71.69 192 VAL A N 1
ATOM 1623 C CA . VAL A 1 192 ? -2.591 -0.718 -15.050 1.00 71.69 192 VAL A CA 1
ATOM 1624 C C . VAL A 1 192 ? -2.204 0.314 -16.115 1.00 71.69 192 VAL A C 1
ATOM 1626 O O . VAL A 1 192 ? -1.579 1.325 -15.794 1.00 71.69 192 VAL A O 1
ATOM 1629 N N . ILE A 1 193 ? -2.601 0.084 -17.372 1.00 71.75 193 ILE A N 1
ATOM 1630 C CA . ILE A 1 193 ? -2.430 1.006 -18.506 1.00 71.75 193 ILE A CA 1
ATOM 1631 C C . ILE A 1 193 ? -3.690 1.038 -19.384 1.00 71.75 193 ILE A C 1
ATOM 1633 O O . ILE A 1 193 ? -4.461 0.080 -19.423 1.00 71.75 193 ILE A O 1
ATOM 1637 N N . GLU A 1 194 ? -3.889 2.123 -20.128 1.00 69.31 194 GLU A N 1
ATOM 1638 C CA . GLU A 1 194 ? -4.871 2.182 -21.215 1.00 69.31 194 GLU A CA 1
ATOM 1639 C C . GLU A 1 194 ? -4.154 1.941 -22.543 1.00 69.31 194 GLU A C 1
ATOM 1641 O O . GLU A 1 194 ? -3.220 2.667 -22.886 1.00 69.31 194 GLU A O 1
ATOM 1646 N N . LEU A 1 195 ? -4.572 0.911 -23.281 1.00 61.47 195 LEU A N 1
ATOM 1647 C CA . LEU A 1 195 ? -4.076 0.657 -24.627 1.00 61.47 195 LEU A CA 1
ATOM 1648 C C . LEU A 1 195 ? -5.044 1.225 -25.655 1.00 61.47 195 LEU A C 1
ATOM 1650 O O . LEU A 1 195 ? -6.198 0.813 -25.722 1.00 61.47 195 LEU A O 1
ATOM 1654 N N . ASN A 1 196 ? -4.539 2.111 -26.507 1.00 56.03 196 ASN A N 1
ATOM 1655 C CA . ASN A 1 196 ? -5.219 2.508 -27.734 1.00 56.03 196 ASN A CA 1
ATOM 1656 C C . ASN A 1 196 ? -4.615 1.696 -28.882 1.00 56.03 196 ASN A C 1
ATOM 1658 O O . ASN A 1 196 ? -3.658 2.133 -29.521 1.00 56.03 196 ASN A O 1
ATOM 1662 N N . LEU A 1 197 ? -5.117 0.479 -29.091 1.00 48.62 197 LEU A N 1
ATOM 1663 C CA . LEU A 1 197 ? -4.764 -0.314 -30.267 1.00 48.62 197 LEU A CA 1
ATOM 1664 C C . LEU A 1 197 ? -5.594 0.214 -31.446 1.00 48.62 197 LEU A C 1
ATOM 1666 O O . LEU A 1 197 ? -6.801 -0.019 -31.495 1.00 48.62 197 LEU A O 1
ATOM 1670 N N . ASN A 1 198 ? -4.949 0.961 -32.344 1.00 38.56 198 ASN A N 1
ATOM 1671 C CA . ASN A 1 198 ? -5.482 1.284 -33.672 1.00 38.56 198 ASN A CA 1
ATOM 1672 C C . ASN A 1 198 ? -5.051 0.221 -34.680 1.00 38.56 198 ASN A C 1
ATOM 1674 O O . ASN A 1 198 ? -3.858 -0.160 -34.637 1.00 38.56 198 ASN A O 1
#

Secondary structure (DSSP, 8-state):
-HHHHHHHHHHHHH-TTSHHHHHHHHHHHHHHHH-HHHHHHHHHHHHHHHH---EEEEEEEEEEETTEEEEEEEEEEEHHHHHSS----GGGHHHHHHS-SEEEHHHHHHHHHHHHHHHHHHHHHHHHHHHHHHHHHHHHHHHHTT--S--EEEEESSGGGGGSTT-EEEEEEPPPHHHHHHHHHHHHHTTSS-----

Sequence (198 aa):
MFIEHTELRIKKKYGKHSQQFKEWKTDTTSEYDNYFAYRFLYQLRNYTQHSGLPIGSISRQLVQNNGEEEKVLKTFFVRDGLLENDFKWKKLQKELEQLPEKFLFLDIVNEFNRCMAQLYQSALSQIAKDLSSSIEKYLNLLSSHKIDSLPFLYKFKSHTDRYNPENYIQVQPLPTQKEMVDCLTDLHEFKVIELNLN